Protein AF-A0A954NQN4-F1 (afdb_monomer)

pLDDT: mean 75.56, std 17.06, range [31.25, 96.5]

Sequence (246 aa):
NSEKVPWLVGVHQHQRSGTDAVFTFSIKQANRLYLTRPELYQITVQPLDQSGAELGVPFIYQGDEFVSRTPVPVMQIKTDQWPVDAPQANVRLSAIDAVATADETLSLPSTSKGDSTLAPGVQWELRQTANFVQCILRHQPTSPGLGELAVTWMSGPALKKVRRRLDPDAQIEVHTFIYAQAEDENAPVKIQLSMPDTASQRVMPAPLRVPVLNDEGLIAPGGQARQTVRLPELVLPDRTVPAPPR

Foldseek 3Di:
DPDPFAKDKDWDAWEDDDQKIKTKIFIATPVRHADDQFQKKKKWKFFAAPVRDTDDDIDIDMDRDADPPDPHGMDMDMDGRHDPRGQKIWMKMKGFRDDFPDKDKDKDQAWDKDADPAWPQWIWIWHFDQWKIKIKIAGDPRTPAPPQKDKAWDDWAAFPDWDWDADRVRSMIMIIGTHPGGHPSRTMTMMMIGGGDPVRMRINPGTDMGGHAYPVSDSDPPDDDDDPPPDPDPPDPPPPPPDDDD

Secondary structure (DSSP, 8-state):
------EEEEEPPPEEETTEEEEEEEEEETTSPBPPPPSEEEEEEEEE-TTS-B-SPPEEEEE----TT-SS-EEEEEESS--TT--EEEEEEEEE-S-EEEEEEEE-SS-EEEE-SSSTTEEEEEEE-SSEEEEEEEE-TTS--TT-SEEEEEESSPEEEEEEEEETTTTEEEEEEEESS---TT---EEEEEEE-TTTEEE-SSPEEEE-EETTS---TTPPS---------------PPPPP-

Radius of gyration: 20.97 Å; Cα contacts (8 Å, |Δi|>4): 526; chains: 1; bounding box: 42×76×52 Å

Nearest PDB structures (foldseek):
  6qyc-assembly3_C  TM=5.526E-01  e=5.686E-02  Shewanella baltica OS185
  8ro0-assembly1_B  TM=4.688E-01  e=6.992E-02  Caenorhabditis elegans
  5urm-assembly2_B  TM=4.687E-01  e=2.417E-01  Homo sapiens
  5urj-assembly1_A  TM=4.591E-01  e=3.130E-01  Homo sapiens
  6s9i-assembly1_B  TM=3.808E-01  e=3.471E-01  Homo sapiens

Mean predicted aligned error: 13.67 Å

Structure (mmCIF, N/CA/C/O backbone):
data_AF-A0A954NQN4-F1
#
_entry.id   AF-A0A954NQN4-F1
#
loop_
_atom_site.group_PDB
_atom_site.id
_atom_site.type_symbol
_atom_site.label_atom_id
_atom_site.label_alt_id
_atom_site.label_comp_id
_atom_site.label_asym_id
_atom_site.label_entity_id
_atom_site.label_seq_id
_atom_site.pdbx_PDB_ins_code
_atom_site.Cartn_x
_atom_site.Cartn_y
_atom_site.Cartn_z
_atom_site.occupancy
_atom_site.B_iso_or_equiv
_atom_site.auth_seq_id
_atom_site.auth_comp_id
_atom_site.auth_asym_id
_atom_site.auth_atom_id
_atom_site.pdbx_PDB_model_num
ATOM 1 N N . ASN A 1 1 ? -3.368 24.992 -18.060 1.00 38.16 1 ASN A N 1
ATOM 2 C CA . ASN A 1 1 ? -2.911 24.772 -16.673 1.00 38.16 1 ASN A CA 1
ATOM 3 C C . ASN A 1 1 ? -4.105 24.644 -15.757 1.00 38.16 1 ASN A C 1
ATOM 5 O O . ASN A 1 1 ? -4.641 25.652 -15.321 1.00 38.16 1 ASN A O 1
ATOM 9 N N . SER A 1 2 ? -4.560 23.415 -15.530 1.00 37.69 2 SER A N 1
ATOM 10 C CA . SER A 1 2 ? -5.606 23.120 -14.551 1.00 37.69 2 SER A CA 1
ATOM 11 C C . SER A 1 2 ? -5.010 23.308 -13.159 1.00 37.69 2 SER A C 1
ATOM 13 O O . SER A 1 2 ? -4.060 22.618 -12.794 1.00 37.69 2 SER A O 1
ATOM 15 N N . GLU A 1 3 ? -5.508 24.291 -12.419 1.00 40.91 3 GLU A N 1
ATOM 16 C CA . GLU A 1 3 ? -5.101 24.560 -11.043 1.00 40.91 3 GLU A CA 1
ATOM 17 C C . GLU A 1 3 ? -5.386 23.303 -10.201 1.00 40.91 3 GLU A C 1
ATOM 19 O O . GLU A 1 3 ? -6.533 22.857 -10.111 1.00 40.91 3 GLU A O 1
ATOM 24 N N . LYS A 1 4 ? -4.340 22.657 -9.661 1.00 52.66 4 LYS A N 1
ATOM 25 C CA . LYS A 1 4 ? -4.493 21.462 -8.820 1.00 52.66 4 LYS A CA 1
ATOM 26 C C . LYS A 1 4 ? -5.203 21.887 -7.535 1.00 52.66 4 LYS A C 1
ATOM 28 O O . LYS A 1 4 ? -4.575 22.424 -6.628 1.00 52.66 4 LYS A O 1
ATOM 33 N N . VAL A 1 5 ? -6.517 21.675 -7.473 1.00 49.88 5 VAL A N 1
ATOM 34 C CA . VAL A 1 5 ? -7.314 21.973 -6.280 1.00 49.88 5 VAL A CA 1
ATOM 35 C C . VAL A 1 5 ? -6.767 21.126 -5.124 1.00 49.88 5 VAL A C 1
ATOM 37 O O . VAL A 1 5 ? -6.724 19.898 -5.253 1.00 49.88 5 VAL A O 1
ATOM 40 N N . PRO A 1 6 ? -6.338 21.738 -4.005 1.00 56.88 6 PRO A N 1
ATOM 41 C CA . PRO A 1 6 ? -5.870 20.981 -2.859 1.00 56.88 6 PRO A CA 1
ATOM 42 C C . PRO A 1 6 ? -6.999 20.089 -2.343 1.00 56.88 6 PRO A C 1
ATOM 44 O O . PRO A 1 6 ? -8.184 20.416 -2.427 1.00 56.88 6 PRO A O 1
ATOM 47 N N . TRP A 1 7 ? -6.642 18.931 -1.817 1.00 57.50 7 TRP A N 1
ATOM 48 C CA . TRP A 1 7 ? -7.589 17.982 -1.253 1.00 57.50 7 TRP A CA 1
ATOM 49 C C . TRP A 1 7 ? -7.267 17.761 0.226 1.00 57.50 7 TRP A C 1
ATOM 51 O O . TRP A 1 7 ? -6.195 18.109 0.718 1.00 57.50 7 TRP A O 1
ATOM 61 N N . LEU A 1 8 ? -8.255 17.255 0.951 1.00 55.91 8 LEU A N 1
ATOM 62 C CA . LEU A 1 8 ? -8.313 17.159 2.398 1.00 55.91 8 LEU A CA 1
ATOM 63 C C . LEU A 1 8 ? -8.587 15.712 2.801 1.00 55.91 8 LEU A C 1
ATOM 65 O O . LEU A 1 8 ? -9.438 15.045 2.207 1.00 55.91 8 LEU A O 1
ATOM 69 N N . VAL A 1 9 ? -7.939 15.259 3.871 1.00 65.12 9 VAL A N 1
ATOM 70 C CA . VAL A 1 9 ? -8.285 14.000 4.536 1.00 65.12 9 VAL A CA 1
ATOM 71 C C . VAL A 1 9 ? -9.216 14.305 5.704 1.00 65.12 9 VAL A C 1
ATOM 73 O O . VAL A 1 9 ? -8.853 14.997 6.651 1.00 65.12 9 VAL A O 1
ATOM 76 N N . GLY A 1 10 ? -10.439 13.787 5.640 1.00 58.84 10 GLY A N 1
ATOM 77 C CA . GLY A 1 10 ? -11.331 13.711 6.787 1.00 58.84 10 GLY A CA 1
ATOM 78 C C . GLY A 1 10 ? -10.966 12.505 7.644 1.00 58.84 10 GLY A C 1
ATOM 79 O O . GLY A 1 10 ? -11.145 11.370 7.201 1.00 58.84 10 GLY A O 1
ATOM 80 N N . VAL A 1 11 ? -10.488 12.756 8.859 1.00 62.19 11 VAL A N 1
ATOM 81 C CA . VAL A 1 11 ? -10.188 11.728 9.862 1.00 62.19 11 VAL A CA 1
ATOM 82 C C . VAL A 1 11 ? -11.443 11.392 10.654 1.00 62.19 11 VAL A C 1
ATOM 84 O O . VAL A 1 11 ? -12.108 12.284 11.181 1.00 62.19 11 VAL A O 1
ATOM 87 N N . HIS A 1 12 ? -11.761 10.104 10.728 1.00 72.19 12 HIS A N 1
ATOM 88 C CA . HIS A 1 12 ? -12.800 9.575 11.611 1.00 72.19 12 HIS A CA 1
ATOM 89 C C . HIS A 1 12 ? -12.167 9.086 12.916 1.00 72.19 12 HIS A C 1
ATOM 91 O O . HIS A 1 12 ? -10.947 9.004 13.027 1.00 72.19 12 HIS A O 1
ATOM 97 N N . GLN A 1 13 ? -12.980 8.759 13.918 1.00 70.88 13 GLN A N 1
ATOM 98 C CA . GLN A 1 13 ? -12.474 8.300 15.212 1.00 70.88 13 GLN A CA 1
ATOM 99 C C . GLN A 1 13 ? -11.658 7.005 15.051 1.00 70.88 13 GLN A C 1
ATOM 101 O O . GLN A 1 13 ? -12.172 6.001 14.563 1.00 70.88 13 GLN A O 1
ATOM 106 N N . HIS A 1 14 ? -10.381 7.043 15.431 1.00 73.50 14 HIS A N 1
ATOM 107 C CA . HIS A 1 14 ? -9.489 5.885 15.395 1.00 73.50 14 HIS A CA 1
ATOM 108 C C . HIS A 1 14 ? -9.587 5.109 16.699 1.00 73.50 14 HIS A C 1
ATOM 110 O O . HIS A 1 14 ? -9.615 5.709 17.775 1.00 73.50 14 HIS A O 1
ATOM 116 N N . GLN A 1 15 ? -9.644 3.787 16.589 1.00 75.62 15 GLN A N 1
ATOM 117 C CA . GLN A 1 15 ? -9.848 2.890 17.722 1.00 75.62 15 GLN A CA 1
ATOM 118 C C . GLN A 1 15 ? -8.693 1.904 17.809 1.00 75.62 15 GLN A C 1
ATOM 120 O O . GLN A 1 15 ? -8.256 1.369 16.792 1.00 75.62 15 GLN A O 1
ATOM 125 N N . ARG A 1 16 ? -8.219 1.649 19.021 1.00 77.12 16 ARG A N 1
ATOM 126 C CA . ARG A 1 16 ? -7.240 0.616 19.332 1.00 77.12 16 ARG A CA 1
ATOM 127 C C . ARG A 1 16 ? -7.882 -0.429 20.223 1.00 77.12 16 ARG A C 1
ATOM 129 O O . ARG A 1 16 ? -8.298 -0.088 21.327 1.00 77.12 16 ARG A O 1
ATOM 136 N N . SER A 1 17 ? -7.818 -1.680 19.773 1.00 77.19 17 SER A N 1
ATOM 137 C CA . SER A 1 17 ? -8.240 -2.845 20.541 1.00 77.19 17 SER A CA 1
ATOM 138 C C . SER A 1 17 ? -7.081 -3.813 20.737 1.00 77.19 17 SER A C 1
ATOM 140 O O . SER A 1 17 ? -6.598 -4.447 19.799 1.00 77.19 17 SER A O 1
ATOM 142 N N . GLY A 1 18 ? -6.578 -3.879 21.971 1.00 81.06 18 GLY A N 1
ATOM 143 C CA . GLY A 1 18 ? -5.371 -4.632 22.309 1.00 81.06 18 GLY A CA 1
ATOM 144 C C . GLY A 1 18 ? -4.142 -4.164 21.518 1.00 81.06 18 GLY A C 1
ATOM 145 O O . GLY A 1 18 ? -3.661 -3.036 21.688 1.00 81.06 18 GLY A O 1
ATOM 146 N N . THR A 1 19 ? -3.621 -5.060 20.678 1.00 84.50 19 THR A N 1
ATOM 147 C CA . THR A 1 19 ? -2.497 -4.812 19.761 1.00 84.50 19 THR A CA 1
ATOM 148 C C . THR A 1 19 ? -2.942 -4.331 18.386 1.00 84.50 19 THR A C 1
ATOM 150 O O . THR A 1 19 ? -2.097 -4.087 17.538 1.00 84.50 19 THR A O 1
ATOM 153 N N . ASP A 1 20 ? -4.238 -4.218 18.123 1.00 85.81 20 ASP A N 1
ATOM 154 C CA . ASP A 1 20 ? -4.734 -3.804 16.817 1.00 85.81 20 ASP A CA 1
ATOM 155 C C . ASP A 1 20 ? -5.128 -2.327 16.862 1.00 85.81 20 ASP A C 1
ATOM 157 O O . ASP A 1 20 ? -5.693 -1.861 17.853 1.00 85.81 20 ASP A O 1
ATOM 161 N N . ALA A 1 21 ? -4.889 -1.590 15.778 1.00 86.00 21 ALA A N 1
ATOM 162 C CA . ALA A 1 21 ? -5.420 -0.240 15.613 1.00 86.00 21 ALA A CA 1
ATOM 163 C C . ALA A 1 21 ? -6.171 -0.119 14.286 1.00 86.00 21 ALA A C 1
ATOM 165 O O . ALA A 1 21 ? -5.797 -0.695 13.265 1.00 86.00 21 ALA A O 1
ATOM 166 N N . VAL A 1 22 ? -7.283 0.606 14.320 1.00 87.75 22 VAL A N 1
ATOM 167 C CA . VAL A 1 22 ? -8.178 0.811 13.188 1.00 87.75 22 VAL A CA 1
ATOM 168 C C . VAL A 1 22 ? -8.222 2.292 12.866 1.00 87.75 22 VAL A C 1
ATOM 170 O O . VAL A 1 22 ? -8.694 3.117 13.653 1.00 87.75 22 VAL A O 1
ATOM 173 N N . PHE A 1 23 ? -7.772 2.614 11.662 1.00 86.94 23 PHE A N 1
ATOM 174 C CA . PHE A 1 23 ? -7.775 3.955 11.117 1.00 86.94 23 PHE A CA 1
ATOM 175 C C . PHE A 1 23 ? -8.843 4.071 10.037 1.00 86.94 23 PHE A C 1
ATOM 177 O O . PHE A 1 23 ? -8.919 3.244 9.135 1.00 86.94 23 PHE A O 1
ATOM 184 N N . THR A 1 24 ? -9.681 5.100 10.121 1.00 85.56 24 THR A N 1
ATOM 185 C CA . THR A 1 24 ? -10.750 5.336 9.147 1.00 85.56 24 THR A CA 1
ATOM 186 C C . THR A 1 24 ? -10.604 6.739 8.579 1.00 85.56 24 THR A C 1
ATOM 188 O O . THR A 1 24 ? -10.564 7.724 9.320 1.00 85.56 24 THR A O 1
ATOM 191 N N . PHE A 1 25 ? -10.521 6.829 7.256 1.00 83.88 25 PHE A N 1
ATOM 192 C CA . PHE A 1 25 ? -10.236 8.060 6.527 1.00 83.88 25 PHE A CA 1
ATOM 193 C C . PHE A 1 25 ? -11.270 8.285 5.430 1.00 83.88 25 PHE A C 1
ATOM 195 O O . PHE A 1 25 ? -11.823 7.344 4.869 1.00 83.88 25 PHE A O 1
ATOM 202 N N . SER A 1 26 ? -11.513 9.546 5.093 1.00 80.69 26 SER A N 1
ATOM 203 C CA . SER A 1 26 ? -12.287 9.942 3.916 1.00 80.69 26 SER A CA 1
ATOM 204 C C . SER A 1 26 ? -11.540 11.000 3.127 1.00 80.69 26 SER A C 1
ATOM 206 O O . SER A 1 26 ? -10.878 11.846 3.722 1.00 80.69 26 SER A O 1
ATOM 208 N N . ILE A 1 27 ? -11.659 10.984 1.803 1.00 73.62 27 ILE A N 1
ATOM 209 C CA . ILE A 1 27 ? -11.012 11.981 0.942 1.00 73.62 27 ILE A CA 1
ATOM 210 C C . ILE A 1 27 ? -12.049 13.027 0.518 1.00 73.62 27 ILE A C 1
ATOM 212 O O . ILE A 1 27 ? -13.146 12.685 0.071 1.00 73.62 27 ILE A O 1
ATOM 216 N N . LYS A 1 28 ? -11.725 14.312 0.682 1.00 68.94 28 LYS A N 1
ATOM 217 C CA . LYS A 1 28 ? -12.576 15.455 0.310 1.00 68.94 28 LYS A CA 1
ATOM 218 C C . LYS A 1 28 ? -11.766 16.456 -0.513 1.00 68.94 28 LYS A C 1
ATOM 220 O O . LYS A 1 28 ? -10.567 16.575 -0.307 1.00 68.94 28 LYS A O 1
ATOM 225 N N . GLN A 1 29 ? -12.380 17.214 -1.414 1.00 59.78 29 GLN A N 1
ATOM 226 C CA . GLN A 1 29 ? -11.724 18.389 -2.003 1.00 59.78 29 GLN A CA 1
ATOM 227 C C . GLN A 1 29 ? -11.678 19.546 -0.989 1.00 59.78 29 GLN A C 1
ATOM 229 O O . GLN A 1 29 ? -12.505 19.609 -0.075 1.00 59.78 29 GLN A O 1
ATOM 234 N N . ALA A 1 30 ? -10.756 20.501 -1.165 1.00 55.62 30 ALA A N 1
ATOM 235 C CA . ALA A 1 30 ? -10.687 21.713 -0.339 1.00 55.62 30 ALA A CA 1
ATOM 236 C C . ALA A 1 30 ? -11.969 22.560 -0.381 1.00 55.62 30 ALA A C 1
ATOM 238 O O . ALA A 1 30 ? -12.351 23.159 0.621 1.00 55.62 30 ALA A O 1
ATOM 239 N N . ASN A 1 31 ? -12.687 22.542 -1.506 1.00 55.66 31 ASN A N 1
ATOM 240 C CA . ASN A 1 31 ? -13.998 23.181 -1.670 1.00 55.66 31 ASN A CA 1
ATOM 241 C C . ASN A 1 31 ? -15.159 22.382 -1.026 1.00 55.66 31 ASN A C 1
ATOM 243 O O . ASN A 1 31 ? -16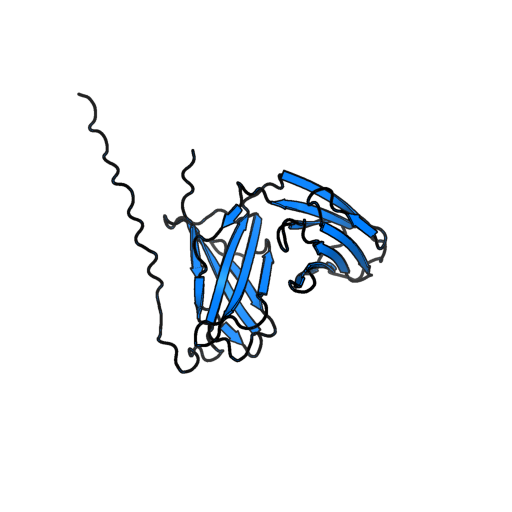.321 22.729 -1.224 1.00 55.66 31 ASN A O 1
ATOM 247 N N . ARG A 1 32 ? -14.860 21.315 -0.267 1.00 49.69 32 ARG A N 1
ATOM 248 C CA . ARG A 1 32 ? -15.812 20.403 0.393 1.00 49.69 32 ARG A CA 1
ATOM 249 C C . ARG A 1 32 ? -16.697 19.572 -0.543 1.00 49.69 32 ARG A C 1
ATOM 251 O O . ARG A 1 32 ? -17.577 18.873 -0.043 1.00 49.69 32 ARG A O 1
ATOM 258 N N . LEU A 1 33 ? -16.447 19.576 -1.852 1.00 55.06 33 LEU A N 1
ATOM 259 C CA . LEU A 1 33 ? -17.030 18.590 -2.759 1.00 55.06 33 LEU A CA 1
ATOM 260 C C . LEU A 1 33 ? -16.327 17.239 -2.562 1.00 55.06 33 LEU A C 1
ATOM 262 O O . LEU A 1 33 ? -15.127 17.168 -2.278 1.00 55.06 33 LEU A O 1
ATOM 266 N N . TYR A 1 34 ? -17.081 16.148 -2.653 1.00 57.09 34 TYR A N 1
ATOM 267 C CA . TYR A 1 34 ? -16.504 14.812 -2.540 1.00 57.09 34 TYR A CA 1
ATOM 268 C C . TYR A 1 34 ? -15.769 14.454 -3.826 1.00 57.09 34 TYR A C 1
ATOM 270 O O . TYR A 1 34 ? -16.267 14.704 -4.922 1.00 57.09 34 TYR A O 1
ATOM 278 N N . LEU A 1 35 ? -14.568 13.894 -3.681 1.00 59.53 35 LEU A N 1
ATOM 279 C CA . LEU A 1 35 ? -13.818 13.392 -4.823 1.00 59.53 35 LEU A CA 1
ATOM 280 C C . LEU A 1 35 ? -14.496 12.151 -5.402 1.00 59.53 35 LEU A C 1
ATOM 282 O O . LEU A 1 35 ? -15.090 11.355 -4.668 1.00 59.53 35 LEU A O 1
ATOM 286 N N . THR A 1 36 ? -14.340 11.971 -6.714 1.00 65.50 36 THR A N 1
ATOM 287 C CA . THR A 1 36 ? -14.497 10.662 -7.351 1.00 65.50 36 THR A CA 1
ATOM 288 C C . THR A 1 36 ? -13.620 9.653 -6.608 1.00 65.50 36 THR A C 1
ATOM 290 O O . THR A 1 36 ? -12.535 10.004 -6.139 1.00 65.50 36 THR A O 1
ATOM 293 N N . ARG A 1 37 ? -14.104 8.418 -6.440 1.00 72.00 37 ARG A N 1
ATOM 294 C CA . ARG A 1 37 ? -13.322 7.362 -5.783 1.00 72.00 37 ARG A CA 1
ATOM 295 C C . ARG A 1 37 ? -12.046 7.128 -6.609 1.00 72.00 37 ARG A C 1
ATOM 297 O O . ARG A 1 37 ? -12.201 6.839 -7.794 1.00 72.00 37 ARG A O 1
ATOM 304 N N . PRO A 1 38 ? -10.837 7.297 -6.038 1.00 72.19 38 PRO A N 1
ATOM 305 C CA . PRO A 1 38 ? -9.616 6.989 -6.772 1.00 72.19 38 PRO A CA 1
ATOM 306 C C . PRO A 1 38 ? -9.548 5.481 -7.031 1.00 72.19 38 PRO A C 1
ATOM 308 O O . PRO A 1 38 ? -10.125 4.705 -6.268 1.00 72.19 38 PRO A O 1
ATOM 311 N N . GLU A 1 39 ? -8.857 5.073 -8.094 1.00 71.75 39 GLU A N 1
ATOM 312 C CA . GLU A 1 39 ? -8.685 3.648 -8.412 1.00 71.75 39 GLU A CA 1
ATOM 313 C C . GLU A 1 39 ? -7.797 2.962 -7.380 1.00 71.75 39 GLU A C 1
ATOM 315 O O . GLU A 1 39 ? -8.090 1.856 -6.942 1.00 71.75 39 GLU A O 1
ATOM 320 N N . LEU A 1 40 ? -6.739 3.652 -6.954 1.00 71.81 40 LEU A N 1
ATOM 321 C CA . LEU A 1 40 ? -5.816 3.180 -5.936 1.00 71.81 40 LEU A CA 1
ATOM 322 C C . LEU A 1 40 ? -5.562 4.282 -4.913 1.00 71.81 40 LEU A C 1
ATOM 324 O O . LEU A 1 40 ? -5.526 5.475 -5.223 1.00 71.81 40 LEU A O 1
ATOM 328 N N . TYR A 1 41 ? -5.332 3.885 -3.674 1.00 80.25 41 TYR A N 1
ATOM 329 C CA . TYR A 1 41 ? -4.804 4.756 -2.639 1.00 80.25 41 TYR A CA 1
ATOM 330 C C . TYR A 1 41 ? -3.656 4.061 -1.928 1.00 80.25 41 TYR A C 1
ATOM 332 O O . TYR A 1 41 ? -3.653 2.842 -1.780 1.00 80.25 41 TYR A O 1
ATOM 340 N N . GLN A 1 42 ? -2.705 4.848 -1.441 1.00 84.00 42 GLN A N 1
ATOM 341 C CA . GLN A 1 42 ? -1.691 4.415 -0.502 1.00 84.00 42 GLN A CA 1
ATOM 342 C C . GLN A 1 42 ? -1.761 5.271 0.762 1.00 84.00 42 GLN A C 1
ATOM 344 O O . GLN A 1 42 ? -1.869 6.495 0.714 1.00 84.00 42 GLN A O 1
ATOM 349 N N . ILE A 1 43 ? -1.719 4.615 1.915 1.00 85.69 43 ILE A N 1
ATOM 350 C CA . ILE A 1 43 ? -1.722 5.239 3.230 1.00 85.69 43 ILE A CA 1
ATOM 351 C C . ILE A 1 43 ? -0.541 4.693 4.021 1.00 85.69 43 ILE A C 1
ATOM 353 O O . ILE A 1 43 ? -0.418 3.488 4.226 1.00 85.69 43 ILE A O 1
ATOM 357 N N . THR A 1 44 ? 0.305 5.593 4.497 1.00 87.56 44 THR A N 1
ATOM 358 C CA . THR A 1 44 ? 1.398 5.291 5.417 1.00 87.56 44 THR A CA 1
ATOM 359 C C . THR A 1 44 ? 1.004 5.765 6.806 1.00 87.56 44 THR A C 1
ATOM 361 O O . THR A 1 44 ? 0.647 6.929 6.973 1.00 87.56 44 THR A O 1
ATOM 364 N N . VAL A 1 45 ? 1.081 4.887 7.799 1.00 89.94 45 VAL A N 1
ATOM 365 C CA . VAL A 1 45 ? 0.792 5.166 9.207 1.00 89.94 45 VAL A CA 1
ATOM 366 C C . VAL A 1 45 ? 2.061 4.902 10.011 1.00 89.94 45 VAL A C 1
ATOM 368 O O . VAL A 1 45 ? 2.445 3.755 10.212 1.00 89.94 45 VAL A O 1
ATOM 371 N N . GLN A 1 46 ? 2.720 5.963 10.466 1.00 94.56 46 GLN A N 1
ATOM 372 C CA . GLN A 1 46 ? 3.903 5.888 11.321 1.00 94.56 46 GLN A CA 1
ATOM 373 C C . GLN A 1 46 ? 3.483 6.055 12.787 1.00 94.56 46 GLN A C 1
ATOM 375 O O . GLN A 1 46 ? 2.977 7.126 13.135 1.00 94.56 46 GLN A O 1
ATOM 380 N N . PRO A 1 47 ? 3.678 5.055 13.661 1.00 93.12 47 PRO A N 1
ATOM 381 C CA . PRO A 1 47 ? 3.421 5.209 15.090 1.00 93.12 47 PRO A CA 1
ATOM 382 C C . PRO A 1 47 ? 4.334 6.274 15.703 1.00 93.12 47 PRO A C 1
ATOM 384 O O . PRO A 1 47 ? 5.513 6.357 15.353 1.00 93.12 47 PRO A O 1
ATOM 387 N N . LEU A 1 48 ? 3.787 7.075 16.617 1.00 92.88 48 LEU A N 1
ATOM 388 C CA . LEU A 1 48 ? 4.513 8.106 17.356 1.00 92.88 48 LEU A CA 1
ATOM 389 C C . LEU A 1 48 ? 4.339 7.914 18.862 1.00 92.88 48 LEU A C 1
ATOM 391 O O . LEU A 1 48 ? 3.227 7.628 19.313 1.00 92.88 48 LEU A O 1
ATOM 395 N N . ASP A 1 49 ? 5.403 8.146 19.628 1.00 92.06 49 ASP A N 1
ATOM 396 C CA . ASP A 1 49 ? 5.357 8.191 21.091 1.00 92.06 49 ASP A CA 1
ATOM 397 C C . ASP A 1 49 ? 4.684 9.479 21.621 1.00 92.06 49 ASP A C 1
ATOM 399 O O . ASP A 1 49 ? 4.188 10.323 20.866 1.00 92.06 49 ASP A O 1
ATOM 403 N N . GLN A 1 50 ? 4.667 9.657 22.946 1.00 89.81 50 GLN A N 1
ATOM 404 C CA . GLN A 1 50 ? 4.110 10.860 23.585 1.00 89.81 50 GLN A CA 1
ATOM 405 C C . GLN A 1 50 ? 4.852 12.158 23.221 1.00 89.81 50 GLN A C 1
ATOM 407 O O . GLN A 1 50 ? 4.237 13.226 23.202 1.00 89.81 50 GLN A O 1
ATOM 412 N N . SER A 1 51 ? 6.155 12.080 22.940 1.00 90.88 51 SER A N 1
ATOM 413 C CA . SER A 1 51 ? 6.977 13.221 22.521 1.00 90.88 51 SER A CA 1
ATOM 414 C C . SER A 1 51 ? 6.795 13.559 21.034 1.00 90.88 51 SER A C 1
ATOM 416 O O . SER A 1 51 ? 7.132 14.656 20.587 1.00 90.88 51 SER A O 1
ATOM 418 N N . GLY A 1 52 ? 6.192 12.645 20.269 1.00 88.94 52 GLY A N 1
ATOM 419 C CA . GLY A 1 52 ? 6.058 12.725 18.823 1.00 88.94 52 GLY A CA 1
ATOM 420 C C . GLY A 1 52 ? 7.240 12.127 18.063 1.00 88.94 52 GLY A C 1
ATOM 421 O O . GLY A 1 52 ? 7.346 12.401 16.867 1.00 88.94 52 GLY A O 1
ATOM 422 N N . ALA A 1 53 ? 8.107 11.359 18.727 1.00 91.81 53 ALA A N 1
ATOM 423 C CA . ALA A 1 53 ? 9.171 10.591 18.094 1.00 91.81 53 ALA A CA 1
ATOM 424 C C . ALA A 1 53 ? 8.603 9.332 17.427 1.00 91.81 53 ALA A C 1
ATOM 426 O O . ALA A 1 53 ? 7.636 8.740 17.907 1.00 91.81 53 ALA A O 1
ATOM 427 N N . GLU A 1 54 ? 9.193 8.936 16.303 1.00 92.06 54 GLU A N 1
ATOM 428 C CA . GLU A 1 54 ? 8.753 7.780 15.521 1.00 92.06 54 GLU A CA 1
ATOM 429 C C . GLU A 1 54 ? 9.090 6.467 16.241 1.00 92.06 54 GLU A C 1
ATOM 431 O O . GLU A 1 54 ? 10.207 6.271 16.717 1.00 92.06 54 GLU A O 1
ATOM 436 N N . LEU A 1 55 ? 8.110 5.563 16.321 1.00 88.25 55 LEU A N 1
ATOM 437 C CA . LEU A 1 55 ? 8.254 4.247 16.936 1.00 88.25 55 LEU A CA 1
ATOM 438 C C . LEU A 1 55 ? 8.123 3.142 15.891 1.00 88.25 55 LEU A C 1
ATOM 440 O O . LEU A 1 55 ? 7.082 3.008 15.247 1.00 88.25 55 LEU A O 1
ATOM 444 N N . GLY A 1 56 ? 9.155 2.304 15.792 1.00 86.94 56 GLY A N 1
ATOM 445 C CA . GLY A 1 56 ? 9.161 1.143 14.907 1.00 86.94 56 GLY A CA 1
ATOM 446 C C . GLY A 1 56 ? 9.048 1.504 13.424 1.00 86.94 56 GLY A C 1
ATOM 447 O O . GLY A 1 56 ? 9.326 2.629 13.009 1.00 86.94 56 GLY A O 1
ATOM 448 N N . VAL A 1 57 ? 8.647 0.519 12.622 1.00 82.06 57 VAL A N 1
ATOM 449 C CA . VAL A 1 57 ? 8.483 0.672 11.172 1.00 82.06 57 VAL A CA 1
ATOM 450 C C . VAL A 1 57 ? 7.090 1.209 10.818 1.00 82.06 57 VAL A C 1
ATOM 452 O O . VAL A 1 57 ? 6.113 0.869 11.492 1.00 82.06 57 VAL A O 1
ATOM 455 N N . PRO A 1 58 ? 6.960 2.024 9.756 1.00 86.19 58 PRO A N 1
ATOM 456 C CA . PRO A 1 58 ? 5.664 2.502 9.300 1.00 86.19 58 PRO A CA 1
ATOM 457 C C . PRO A 1 58 ? 4.813 1.361 8.739 1.00 86.19 58 PRO A C 1
ATOM 459 O O . PRO A 1 58 ? 5.287 0.514 7.981 1.00 86.19 58 PRO A O 1
ATOM 462 N N . PHE A 1 59 ? 3.515 1.407 9.018 1.00 85.12 59 PHE A N 1
ATOM 463 C CA . PHE A 1 59 ? 2.540 0.554 8.355 1.00 85.12 59 PHE A CA 1
ATOM 464 C C . PHE A 1 59 ? 2.143 1.180 7.021 1.00 85.12 59 PHE A C 1
ATOM 466 O O . PHE A 1 59 ? 1.652 2.308 6.983 1.00 85.12 59 PHE A O 1
ATOM 473 N N . ILE A 1 60 ? 2.340 0.465 5.917 1.00 83.25 60 ILE A N 1
ATOM 474 C CA . ILE A 1 60 ? 2.029 0.966 4.576 1.00 83.25 60 ILE A CA 1
ATOM 475 C C . ILE A 1 60 ? 0.932 0.104 3.965 1.00 83.25 60 ILE A C 1
ATOM 477 O O . ILE A 1 60 ? 1.078 -1.106 3.798 1.00 83.25 60 ILE A O 1
ATOM 481 N N . TYR A 1 61 ? -0.165 0.757 3.608 1.00 82.25 61 TYR A N 1
ATOM 482 C CA . TYR A 1 61 ? -1.336 0.157 2.995 1.00 82.25 61 TYR A CA 1
ATOM 483 C C . TYR A 1 61 ? -1.486 0.706 1.599 1.00 82.25 61 TYR A C 1
ATOM 485 O O . TYR A 1 61 ? -1.449 1.915 1.422 1.00 82.25 61 TYR A O 1
ATOM 493 N N . GLN A 1 62 ? -1.711 -0.167 0.630 1.00 78.31 62 GLN A N 1
ATOM 494 C CA . GLN A 1 62 ? -2.224 0.223 -0.672 1.00 78.31 62 GLN A CA 1
ATOM 495 C C . GLN A 1 62 ? -3.463 -0.605 -0.948 1.00 78.31 62 GLN A C 1
ATOM 497 O O . GLN A 1 62 ? -3.474 -1.803 -0.660 1.00 78.31 62 GLN A O 1
ATOM 502 N N . GLY A 1 63 ? -4.508 0.044 -1.432 1.00 76.44 63 GLY A N 1
ATOM 503 C CA . GLY A 1 63 ? -5.776 -0.609 -1.694 1.00 76.44 63 GLY A CA 1
ATOM 504 C C . GLY A 1 63 ? -6.613 0.149 -2.706 1.00 76.44 63 GLY A C 1
ATOM 505 O O . GLY A 1 63 ? -6.321 1.285 -3.068 1.00 76.44 63 GLY A O 1
ATOM 506 N N . ASP A 1 64 ? -7.660 -0.530 -3.134 1.00 73.81 64 ASP A N 1
ATOM 507 C CA . ASP A 1 64 ? -8.739 -0.097 -4.021 1.00 73.81 64 ASP A CA 1
ATOM 508 C C . ASP A 1 64 ? -10.118 -0.321 -3.358 1.00 73.81 64 ASP A C 1
ATOM 510 O O . ASP A 1 64 ? -11.165 0.066 -3.882 1.00 73.81 64 ASP A O 1
ATOM 514 N N . GLU A 1 65 ? -10.132 -0.922 -2.164 1.00 76.69 65 GLU A N 1
ATOM 515 C CA . GLU A 1 65 ? -11.339 -1.234 -1.412 1.00 76.69 65 GLU A CA 1
ATOM 516 C C . GLU A 1 65 ? -11.821 -0.029 -0.592 1.00 76.69 65 GLU A C 1
ATOM 518 O O . GLU A 1 65 ? -11.145 0.492 0.296 1.00 76.69 65 GLU A O 1
ATOM 523 N N . PHE A 1 66 ? -13.062 0.381 -0.845 1.00 82.31 66 PHE A N 1
ATOM 524 C CA . PHE A 1 66 ? -13.750 1.410 -0.070 1.00 82.31 66 PHE A CA 1
ATOM 525 C C . PHE A 1 66 ? -14.920 0.801 0.690 1.00 82.31 66 PHE A C 1
ATOM 527 O O . PHE A 1 66 ? -15.600 -0.101 0.193 1.00 82.31 66 PHE A O 1
ATOM 534 N N . VAL A 1 67 ? -15.233 1.365 1.858 1.00 82.81 67 VAL A N 1
ATOM 535 C CA . VAL A 1 67 ? -16.421 0.976 2.619 1.00 82.81 67 VAL A CA 1
ATOM 536 C C . VAL A 1 67 ? -17.657 1.105 1.721 1.00 82.81 67 VAL A C 1
ATOM 538 O O . VAL A 1 67 ? -17.904 2.123 1.061 1.00 82.81 67 VAL A O 1
ATOM 541 N N . SER A 1 68 ? -18.426 0.021 1.641 1.00 78.44 68 SER A N 1
ATOM 542 C CA . SER A 1 68 ? -19.618 -0.025 0.799 1.00 78.44 68 SER A CA 1
ATOM 543 C C . SER A 1 68 ? -20.697 0.932 1.316 1.00 78.44 68 SER A C 1
ATOM 545 O O . SER A 1 68 ? -20.791 1.200 2.513 1.00 78.44 68 SER A O 1
ATOM 547 N N . ARG A 1 69 ? -21.540 1.441 0.407 1.00 77.56 69 ARG A N 1
ATOM 548 C CA . ARG A 1 69 ? -22.715 2.278 0.733 1.00 77.56 69 ARG A CA 1
ATOM 549 C C . ARG A 1 69 ? -22.403 3.595 1.457 1.00 77.56 69 ARG A C 1
ATOM 551 O O . ARG A 1 69 ? -23.303 4.211 2.019 1.00 77.56 69 ARG A O 1
ATOM 558 N N . THR A 1 70 ? -21.160 4.068 1.408 1.00 73.69 70 THR A N 1
ATOM 559 C CA . THR A 1 70 ? -20.814 5.419 1.854 1.00 73.69 70 THR A CA 1
ATOM 560 C C . THR A 1 70 ? -20.948 6.412 0.693 1.00 73.69 70 THR A C 1
ATOM 562 O O . THR A 1 70 ? -20.479 6.125 -0.415 1.00 73.69 70 THR A O 1
ATOM 565 N N . PRO A 1 71 ? -21.528 7.607 0.922 1.00 66.69 71 PRO A N 1
ATOM 566 C CA . PRO A 1 71 ? -21.664 8.640 -0.113 1.00 66.69 71 PRO A CA 1
ATOM 567 C C . PRO A 1 71 ? -20.320 9.258 -0.537 1.00 66.69 71 PRO A C 1
ATOM 569 O O . PRO A 1 71 ? -20.268 10.078 -1.445 1.00 66.69 71 PRO A O 1
ATOM 572 N N . VAL A 1 72 ? -19.231 8.879 0.136 1.00 72.75 72 VAL A N 1
ATOM 573 C CA . VAL A 1 72 ? -17.875 9.411 -0.026 1.00 72.75 72 VAL A CA 1
ATOM 574 C C . VAL A 1 72 ? -16.893 8.237 -0.027 1.00 72.75 72 VAL A C 1
ATOM 576 O O . VAL A 1 72 ? -17.214 7.208 0.581 1.00 72.75 72 VAL A O 1
ATOM 579 N N . PRO A 1 73 ? -15.708 8.344 -0.655 1.00 76.00 73 PRO A N 1
ATOM 580 C CA . PRO A 1 73 ? -14.664 7.335 -0.504 1.00 76.00 73 PRO A CA 1
ATOM 581 C C . PRO A 1 73 ? -14.232 7.282 0.963 1.00 76.00 73 PRO A C 1
ATOM 583 O O . PRO A 1 73 ? -13.601 8.218 1.461 1.00 76.00 73 PRO A O 1
ATOM 586 N N . VAL A 1 74 ? -14.616 6.213 1.661 1.00 82.81 74 VAL A N 1
ATOM 587 C CA . VAL A 1 74 ? -14.165 5.916 3.023 1.00 82.81 74 VAL A CA 1
ATOM 588 C C . VAL A 1 74 ? -13.250 4.708 2.951 1.00 82.81 74 VAL A C 1
ATOM 590 O O . VAL A 1 74 ? -13.638 3.677 2.410 1.00 82.81 74 VAL A O 1
ATOM 593 N N . MET A 1 75 ? -12.050 4.850 3.498 1.00 85.62 75 MET A N 1
ATOM 594 C CA . MET A 1 75 ? -11.057 3.787 3.607 1.00 85.62 75 MET A CA 1
ATOM 595 C C . MET A 1 75 ? -10.944 3.405 5.075 1.00 85.62 75 MET A C 1
ATOM 597 O O . MET A 1 75 ? -10.898 4.283 5.943 1.00 85.62 75 MET A O 1
ATOM 601 N N . GLN A 1 76 ? -10.888 2.108 5.344 1.00 86.75 76 GLN A N 1
ATOM 602 C CA . GLN A 1 76 ? -10.668 1.580 6.680 1.00 86.75 76 GLN A CA 1
ATOM 603 C C . GLN A 1 76 ? -9.438 0.686 6.654 1.00 86.75 76 GLN A C 1
ATOM 605 O O . GLN A 1 76 ? -9.349 -0.259 5.877 1.00 86.75 76 GLN A O 1
ATOM 610 N N . ILE A 1 77 ? -8.484 1.010 7.510 1.00 86.88 77 ILE A N 1
ATOM 611 C CA . ILE A 1 77 ? -7.205 0.334 7.617 1.00 86.88 77 ILE A CA 1
ATOM 612 C C . ILE A 1 77 ? -7.108 -0.275 8.999 1.00 86.88 77 ILE A C 1
ATOM 614 O O . ILE A 1 77 ? -7.365 0.398 9.994 1.00 86.88 77 ILE A O 1
ATOM 618 N N . LYS A 1 78 ? -6.701 -1.540 9.048 1.00 87.50 78 LYS A N 1
ATOM 619 C CA . LYS A 1 78 ? -6.415 -2.244 10.290 1.00 87.50 78 LYS A CA 1
ATOM 620 C C . LYS A 1 78 ? -4.932 -2.597 10.344 1.00 87.50 78 LYS A C 1
ATOM 622 O O . LYS A 1 78 ? -4.441 -3.308 9.466 1.00 87.50 78 LYS A O 1
ATOM 627 N N . THR A 1 79 ? -4.252 -2.115 11.375 1.00 85.88 79 THR A N 1
ATOM 628 C CA . THR A 1 79 ? -2.894 -2.513 11.747 1.00 85.88 79 THR A CA 1
ATOM 629 C C . THR A 1 79 ? -2.964 -3.622 12.783 1.00 85.88 79 THR A C 1
ATOM 631 O O . THR A 1 79 ? -3.807 -3.586 13.681 1.00 85.88 79 THR A O 1
ATOM 634 N N . ASP A 1 80 ? -2.079 -4.597 12.659 1.00 84.88 80 ASP A N 1
ATOM 635 C CA . ASP A 1 80 ? -1.731 -5.552 13.700 1.00 84.88 80 ASP A CA 1
ATOM 636 C C . ASP A 1 80 ? -0.468 -5.077 14.436 1.00 84.88 80 ASP A C 1
ATOM 638 O O . ASP A 1 80 ? 0.301 -4.274 13.916 1.00 84.88 80 ASP A O 1
ATOM 642 N N . GLN A 1 81 ? -0.258 -5.546 15.668 1.00 87.25 81 GLN A N 1
ATOM 643 C CA . GLN A 1 81 ? 0.965 -5.274 16.444 1.00 87.25 81 GLN A CA 1
ATOM 644 C C . GLN A 1 81 ? 1.289 -3.779 16.658 1.00 87.25 81 GLN A C 1
ATOM 646 O O . GLN A 1 81 ? 2.450 -3.373 16.684 1.00 87.25 81 GLN A O 1
ATOM 651 N N . TRP A 1 82 ? 0.265 -2.949 16.853 1.00 89.31 82 TRP A N 1
ATOM 652 C CA . TRP A 1 82 ? 0.407 -1.542 17.206 1.00 89.31 82 TRP A CA 1
ATOM 653 C C . TRP A 1 82 ? 1.242 -1.373 18.491 1.00 89.31 82 TRP A C 1
ATOM 655 O O . TRP A 1 82 ? 0.893 -1.977 19.516 1.00 89.31 82 TRP A O 1
ATOM 665 N N . PRO A 1 83 ? 2.316 -0.554 18.481 1.00 88.50 83 PRO A N 1
ATOM 666 C CA . PRO A 1 83 ? 3.174 -0.383 19.648 1.00 88.50 83 PRO A CA 1
ATOM 667 C C . PRO A 1 83 ? 2.397 0.128 20.864 1.00 88.50 83 PRO A C 1
ATOM 669 O O . PRO A 1 83 ? 1.579 1.046 20.763 1.00 88.50 83 PRO A O 1
ATOM 672 N N . VAL A 1 84 ? 2.669 -0.450 22.039 1.00 87.06 84 VAL A N 1
ATOM 673 C CA . VAL A 1 84 ? 1.941 -0.093 23.266 1.00 87.06 84 VAL A CA 1
ATOM 674 C C . VAL A 1 84 ? 2.127 1.379 23.618 1.00 87.06 84 VAL A C 1
ATOM 676 O O . VAL A 1 84 ? 1.146 2.032 23.983 1.00 87.06 84 VAL A O 1
ATOM 679 N N . ASP A 1 85 ? 3.334 1.890 23.394 1.00 87.62 85 ASP A N 1
ATOM 680 C CA . ASP A 1 85 ? 3.759 3.248 23.728 1.00 87.62 85 ASP A CA 1
ATOM 681 C C . ASP A 1 85 ? 3.425 4.287 22.647 1.00 87.62 85 ASP A C 1
ATOM 683 O O . ASP A 1 85 ? 3.858 5.433 22.756 1.00 87.62 85 ASP A O 1
ATOM 687 N N . ALA A 1 86 ? 2.656 3.916 21.612 1.00 91.06 86 ALA A N 1
ATOM 688 C CA . ALA A 1 86 ? 2.274 4.810 20.520 1.00 91.06 86 ALA A CA 1
ATOM 689 C C . ALA A 1 86 ? 0.838 5.361 20.679 1.00 91.06 86 ALA A C 1
ATOM 691 O O . ALA A 1 86 ? -0.111 4.768 20.152 1.00 91.06 86 ALA A O 1
ATOM 692 N N . PRO A 1 87 ? 0.622 6.493 21.383 1.00 89.44 87 PRO A N 1
ATOM 693 C CA . PRO A 1 87 ? -0.698 7.121 21.511 1.00 89.44 87 PRO A CA 1
ATOM 694 C C . PRO A 1 87 ? -1.132 7.892 20.256 1.00 89.44 87 PRO A C 1
ATOM 696 O O . PRO A 1 87 ? -2.274 8.351 20.170 1.00 89.44 87 PRO A O 1
ATOM 699 N N . GLN A 1 88 ? -0.219 8.112 19.312 1.00 91.69 88 GLN A N 1
ATOM 700 C CA . GLN A 1 88 ? -0.442 8.925 18.123 1.00 91.69 88 GLN A CA 1
ATOM 701 C C . GLN A 1 88 ? 0.125 8.231 16.889 1.00 91.69 88 GLN A C 1
ATOM 703 O O . GLN A 1 88 ? 0.941 7.314 16.979 1.00 91.69 88 GLN A O 1
ATOM 708 N N . ALA A 1 89 ? -0.296 8.705 15.724 1.00 90.44 89 ALA A N 1
ATOM 709 C CA . ALA A 1 89 ? 0.281 8.314 14.454 1.00 90.44 89 ALA A CA 1
ATOM 710 C C . ALA A 1 89 ? 0.497 9.530 13.557 1.00 90.44 89 ALA A C 1
ATOM 712 O O . ALA A 1 89 ? -0.292 10.479 13.575 1.00 90.44 89 ALA A O 1
ATOM 713 N N . ASN A 1 90 ? 1.541 9.478 12.740 1.00 91.00 90 ASN A N 1
ATOM 714 C CA . ASN A 1 90 ? 1.705 10.346 11.592 1.00 91.00 90 ASN A CA 1
ATOM 715 C C . ASN A 1 90 ? 1.188 9.627 10.345 1.00 91.00 90 ASN A C 1
ATOM 717 O O . ASN A 1 90 ? 1.691 8.563 9.989 1.00 91.00 90 ASN A O 1
ATOM 721 N N . VAL A 1 91 ? 0.186 10.195 9.683 1.00 87.12 91 VAL A N 1
ATOM 722 C CA . VAL A 1 91 ? -0.468 9.577 8.530 1.00 87.12 91 VAL A CA 1
ATOM 723 C C . VAL A 1 91 ? -0.105 10.336 7.264 1.00 87.12 91 VAL A C 1
ATOM 725 O O . VAL A 1 91 ? -0.225 11.556 7.208 1.00 87.12 91 VAL A O 1
ATOM 728 N N . ARG A 1 92 ? 0.297 9.625 6.215 1.00 86.69 92 ARG A N 1
ATOM 729 C CA . ARG A 1 92 ? 0.449 10.167 4.859 1.00 86.69 92 ARG A CA 1
ATOM 730 C C . ARG A 1 92 ? -0.513 9.434 3.940 1.00 86.69 92 ARG A C 1
ATOM 732 O O . ARG A 1 92 ? -0.645 8.223 4.059 1.00 86.69 92 ARG A O 1
ATOM 739 N N . LEU A 1 93 ? -1.180 10.159 3.048 1.00 82.56 93 LEU A N 1
ATOM 740 C CA . LEU A 1 93 ? -2.091 9.580 2.063 1.00 82.56 93 LEU A CA 1
ATOM 741 C C . LEU A 1 93 ? -1.691 10.055 0.670 1.00 82.56 93 LEU A C 1
ATOM 743 O O . LEU A 1 93 ? -1.478 11.252 0.457 1.00 82.56 93 LEU A O 1
ATOM 747 N N . SER A 1 94 ? -1.623 9.121 -0.265 1.00 79.12 94 SER A N 1
ATOM 748 C CA . SER A 1 94 ? -1.595 9.375 -1.697 1.00 79.12 94 SER A CA 1
ATOM 749 C C . SER A 1 94 ? -2.777 8.665 -2.356 1.00 79.12 94 SER A C 1
ATOM 751 O O . SER A 1 94 ? -3.116 7.536 -2.018 1.00 79.12 94 SER A O 1
ATOM 753 N N . ALA A 1 95 ? -3.456 9.355 -3.260 1.00 76.00 95 ALA A N 1
ATOM 754 C CA . ALA A 1 95 ? -4.529 8.821 -4.085 1.00 76.00 95 ALA A CA 1
ATOM 755 C C . ALA A 1 95 ? -4.073 8.839 -5.544 1.00 76.00 95 ALA A C 1
ATOM 757 O O . ALA A 1 95 ? -3.383 9.766 -5.969 1.00 76.00 95 ALA A O 1
ATOM 758 N N . ILE A 1 96 ? -4.431 7.806 -6.294 1.00 71.00 96 ILE A N 1
ATOM 759 C CA . ILE A 1 96 ? -4.033 7.597 -7.683 1.00 71.00 96 ILE A CA 1
ATOM 760 C C . ILE A 1 96 ? -5.331 7.474 -8.493 1.00 71.00 96 ILE A C 1
ATOM 762 O O . ILE A 1 96 ? -6.092 6.521 -8.328 1.00 71.00 96 ILE A O 1
ATOM 766 N N . ASP A 1 97 ? -5.616 8.475 -9.330 1.00 62.12 97 ASP A N 1
ATOM 767 C CA . ASP A 1 97 ? -6.899 8.637 -10.041 1.00 62.12 97 ASP A CA 1
ATOM 768 C C . ASP A 1 97 ? -6.937 8.028 -11.461 1.00 62.12 97 ASP A C 1
ATOM 770 O O . ASP A 1 97 ? -7.795 8.422 -12.244 1.00 62.12 97 ASP A O 1
ATOM 774 N N . ALA A 1 98 ? -6.053 7.067 -11.760 1.00 54.56 98 ALA A N 1
ATOM 775 C CA . ALA A 1 98 ? -5.863 6.357 -13.041 1.00 54.56 98 ALA A CA 1
ATOM 776 C C . ALA A 1 98 ? -4.813 6.938 -14.012 1.00 54.56 98 ALA A C 1
ATOM 778 O O . ALA A 1 98 ? -4.857 8.101 -14.418 1.00 54.56 98 ALA A O 1
ATOM 779 N N . VAL A 1 99 ? -3.836 6.091 -14.349 1.00 51.66 99 VAL A N 1
ATOM 780 C CA . VAL A 1 99 ? -3.520 5.454 -15.649 1.00 51.66 99 VAL A CA 1
ATOM 781 C C . VAL A 1 99 ? -2.084 4.962 -15.478 1.00 51.66 99 VAL A C 1
ATOM 783 O O . VAL A 1 99 ? -1.169 5.761 -15.288 1.00 51.66 99 VAL A O 1
ATOM 786 N N . ALA A 1 100 ? -1.871 3.648 -15.482 1.00 53.88 100 ALA A N 1
ATOM 787 C CA . ALA A 1 100 ? -0.521 3.121 -15.597 1.00 53.88 100 ALA A CA 1
ATOM 788 C C . ALA A 1 100 ? 0.069 3.608 -16.925 1.00 53.88 100 ALA A C 1
ATOM 790 O O . ALA A 1 100 ? -0.535 3.435 -17.983 1.00 53.88 100 ALA A O 1
ATOM 791 N N . THR A 1 101 ? 1.221 4.273 -16.879 1.00 56.69 101 THR A N 1
ATOM 792 C CA . THR A 1 101 ? 1.864 4.778 -18.108 1.00 56.69 101 THR A CA 1
ATOM 793 C C . THR A 1 101 ? 2.562 3.667 -18.885 1.00 56.69 101 THR A C 1
ATOM 795 O O . THR A 1 101 ? 2.765 3.788 -20.092 1.00 56.69 101 THR A O 1
ATOM 798 N N . ALA A 1 102 ? 2.908 2.581 -18.196 1.00 62.62 102 ALA A N 1
ATOM 799 C CA . ALA A 1 102 ? 3.513 1.393 -18.760 1.00 62.62 102 ALA A CA 1
ATOM 800 C C . ALA A 1 102 ? 3.212 0.183 -17.868 1.00 62.62 102 ALA A C 1
ATOM 802 O O . ALA A 1 102 ? 3.250 0.285 -16.638 1.00 62.62 102 ALA A O 1
ATOM 803 N N . ASP A 1 103 ? 2.954 -0.948 -18.522 1.00 80.44 103 ASP A N 1
ATOM 804 C CA . ASP A 1 103 ? 2.553 -2.199 -17.892 1.00 80.44 103 ASP A CA 1
ATOM 805 C C . ASP A 1 103 ? 3.504 -3.337 -18.272 1.00 80.44 103 ASP A C 1
ATOM 807 O O . ASP A 1 103 ? 3.900 -3.483 -19.429 1.00 80.44 103 ASP A O 1
ATOM 811 N N . GLU A 1 104 ? 3.809 -4.194 -17.304 1.00 85.06 104 GLU A N 1
ATOM 812 C CA . GLU A 1 104 ? 4.572 -5.427 -17.481 1.00 85.06 104 GLU A CA 1
ATOM 813 C C . GLU A 1 104 ? 3.722 -6.581 -16.949 1.00 85.06 104 GLU A C 1
ATOM 815 O O . GLU A 1 104 ? 3.347 -6.613 -15.777 1.00 85.06 104 GLU A O 1
ATOM 820 N N . THR A 1 105 ? 3.367 -7.523 -17.824 1.00 87.25 105 THR A N 1
ATOM 821 C CA . THR A 1 105 ? 2.556 -8.685 -17.440 1.00 87.25 105 THR A CA 1
ATOM 822 C C . THR A 1 105 ? 3.451 -9.870 -17.116 1.00 87.25 105 THR A C 1
ATOM 824 O O . THR A 1 105 ? 4.189 -10.362 -17.968 1.00 87.25 105 THR A O 1
ATOM 827 N N . LEU A 1 106 ? 3.309 -10.384 -15.902 1.00 87.06 106 LEU A N 1
ATOM 828 C CA . LEU A 1 106 ? 3.975 -11.578 -15.411 1.00 87.06 106 LEU A CA 1
ATOM 829 C C . LEU A 1 106 ? 3.000 -12.759 -15.467 1.00 87.06 106 LEU A C 1
ATOM 831 O O . LEU A 1 106 ? 1.863 -12.649 -15.006 1.00 87.06 106 LEU A O 1
ATOM 835 N N . SER A 1 107 ? 3.428 -13.888 -16.035 1.00 84.38 107 SER A N 1
ATOM 836 C CA . SER A 1 107 ? 2.610 -15.107 -16.142 1.00 84.38 107 SER A CA 1
ATOM 837 C C . SER A 1 107 ? 3.303 -16.308 -15.500 1.00 84.38 107 SER A C 1
ATOM 839 O O . SER A 1 107 ? 4.517 -16.471 -15.625 1.00 84.38 107 SER A O 1
ATOM 841 N N . LEU A 1 108 ? 2.518 -17.152 -14.828 1.00 79.31 108 LEU A N 1
ATOM 842 C CA . LEU A 1 108 ? 2.948 -18.420 -14.223 1.00 79.31 108 LEU A CA 1
ATOM 843 C C . LEU A 1 108 ? 2.551 -19.615 -15.109 1.00 79.31 108 LEU A C 1
ATOM 845 O O . LEU A 1 108 ? 1.603 -19.510 -15.894 1.00 79.31 108 LEU A O 1
ATOM 849 N N . PRO A 1 109 ? 3.308 -20.728 -15.024 1.00 52.97 109 PRO A N 1
ATOM 850 C CA . PRO A 1 109 ? 2.827 -21.789 -14.129 1.00 52.97 109 PRO A CA 1
ATOM 851 C C . PRO A 1 109 ? 3.822 -22.280 -13.050 1.00 52.97 109 PRO A C 1
ATOM 853 O O . PRO A 1 109 ? 3.526 -23.250 -12.370 1.00 52.97 109 PRO A O 1
ATOM 856 N N . SER A 1 110 ? 4.982 -21.648 -12.829 1.00 62.28 110 SER A N 1
ATOM 857 C CA . SER A 1 110 ? 5.912 -22.046 -11.744 1.00 62.28 110 SER A CA 1
ATOM 858 C C . SER A 1 110 ? 6.819 -20.898 -11.296 1.00 62.28 110 SER A C 1
ATOM 860 O O . SER A 1 110 ? 6.925 -19.916 -12.027 1.00 62.28 110 SER A O 1
ATOM 862 N N . THR A 1 111 ? 7.515 -21.040 -10.153 1.00 69.50 111 THR A N 1
ATOM 863 C CA . THR A 1 111 ? 8.418 -20.020 -9.580 1.00 69.50 111 THR A CA 1
ATOM 864 C C . THR A 1 111 ? 9.275 -19.343 -10.651 1.00 69.50 111 THR A C 1
ATOM 866 O O . THR A 1 111 ? 10.192 -19.956 -11.199 1.00 69.50 111 THR A O 1
ATOM 869 N N . SER A 1 112 ? 8.962 -18.088 -10.962 1.00 85.19 112 SER A N 1
ATOM 870 C CA . SER A 1 112 ? 9.626 -17.301 -11.999 1.00 85.19 112 SER A CA 1
ATOM 871 C C . SER A 1 112 ? 10.300 -16.095 -11.362 1.00 85.19 112 SER A C 1
ATOM 873 O O . SER A 1 112 ? 9.843 -15.577 -10.348 1.00 85.19 112 SER A O 1
ATOM 875 N N . LYS A 1 113 ? 11.428 -15.666 -11.920 1.00 92.94 113 LYS A N 1
ATOM 876 C CA . LYS A 1 113 ? 12.144 -14.477 -11.461 1.00 92.94 113 LYS A CA 1
ATOM 877 C C . LYS A 1 113 ? 12.707 -13.717 -12.647 1.00 92.94 113 LYS A C 1
ATOM 879 O O . LYS A 1 113 ? 13.071 -14.340 -13.645 1.00 92.94 113 LYS A O 1
ATOM 884 N N . GLY A 1 114 ? 12.818 -12.407 -12.511 1.00 91.94 114 GLY A N 1
ATOM 885 C CA . GLY A 1 114 ? 13.353 -11.535 -13.545 1.00 91.94 114 GLY A CA 1
ATOM 886 C C . GLY A 1 114 ? 13.660 -10.145 -13.013 1.00 91.94 114 GLY A C 1
ATOM 887 O O . GLY A 1 114 ? 13.418 -9.840 -11.846 1.00 91.94 114 GLY A O 1
ATOM 888 N N . ASP A 1 115 ? 14.206 -9.312 -13.885 1.00 93.31 115 ASP A N 1
ATOM 889 C CA . ASP A 1 115 ? 14.361 -7.885 -13.634 1.00 93.31 115 ASP A CA 1
ATOM 890 C C . ASP A 1 115 ? 13.158 -7.156 -14.244 1.00 93.31 115 ASP A C 1
ATOM 892 O O . ASP A 1 115 ? 12.711 -7.508 -15.339 1.00 93.31 115 ASP A O 1
ATOM 896 N N . SER A 1 116 ? 12.615 -6.161 -13.540 1.00 90.31 116 SER A N 1
ATOM 897 C CA . SER A 1 116 ? 11.508 -5.371 -14.075 1.00 90.31 116 SER A CA 1
ATOM 898 C C . SER A 1 116 ? 11.991 -4.502 -15.228 1.00 90.31 116 SER A C 1
ATOM 900 O O . SER A 1 116 ? 12.995 -3.793 -15.137 1.00 90.31 116 SER A O 1
ATOM 902 N N . THR A 1 117 ? 11.218 -4.516 -16.306 1.00 89.38 117 THR A N 1
ATOM 903 C CA . THR A 1 117 ? 11.411 -3.630 -17.458 1.00 89.38 117 THR A CA 1
ATOM 904 C C . THR A 1 117 ? 10.878 -2.218 -17.208 1.00 89.38 117 THR A C 1
ATOM 906 O O . THR A 1 117 ? 11.293 -1.281 -17.889 1.00 89.38 117 THR A O 1
ATOM 909 N N . LEU A 1 118 ? 9.989 -2.054 -16.222 1.00 85.12 118 LEU A N 1
ATOM 910 C CA . LEU A 1 118 ? 9.360 -0.776 -15.876 1.00 85.12 118 LEU A CA 1
ATOM 911 C C . LEU A 1 118 ? 10.192 0.063 -14.906 1.00 85.12 118 LEU A C 1
ATOM 913 O O . LEU A 1 118 ? 10.197 1.289 -14.995 1.00 85.12 118 LEU A O 1
ATOM 917 N N . ALA A 1 119 ? 10.870 -0.594 -13.965 1.00 85.25 119 ALA A N 1
ATOM 918 C CA . ALA A 1 119 ? 11.599 0.060 -12.887 1.00 85.25 119 ALA A CA 1
ATOM 919 C C . ALA A 1 119 ? 13.039 -0.476 -12.817 1.00 85.25 119 ALA A C 1
ATOM 921 O O . ALA A 1 119 ? 13.269 -1.553 -12.254 1.00 85.25 119 ALA A O 1
ATOM 922 N N . PRO A 1 120 ? 14.027 0.264 -13.359 1.00 90.62 120 PRO A N 1
ATOM 923 C CA . PRO A 1 120 ? 15.433 -0.110 -13.260 1.00 90.62 120 PRO A CA 1
ATOM 924 C C . PRO A 1 120 ? 15.831 -0.385 -11.809 1.00 90.62 120 PRO A C 1
ATOM 926 O O . PRO A 1 120 ? 15.490 0.384 -10.921 1.00 90.62 120 PRO A O 1
ATOM 929 N N . GLY A 1 121 ? 16.555 -1.474 -11.553 1.00 91.62 121 GLY A N 1
ATOM 930 C CA . GLY A 1 121 ? 16.956 -1.843 -10.192 1.00 91.62 121 GLY A CA 1
ATOM 931 C C . GLY A 1 121 ? 15.878 -2.547 -9.363 1.00 91.62 121 GLY A C 1
ATOM 932 O O . GLY A 1 121 ? 16.125 -2.807 -8.189 1.00 91.62 121 GLY A O 1
ATOM 933 N N . VAL A 1 122 ? 14.716 -2.886 -9.929 1.00 94.81 122 VAL A N 1
ATOM 934 C CA . VAL A 1 122 ? 13.748 -3.781 -9.278 1.00 94.81 122 VAL A CA 1
ATOM 935 C C . VAL A 1 122 ? 13.860 -5.185 -9.860 1.00 94.81 122 VAL A C 1
ATOM 937 O O . VAL A 1 122 ? 13.759 -5.369 -11.069 1.00 94.81 122 VAL A O 1
ATOM 940 N N . GLN A 1 123 ? 14.014 -6.182 -8.992 1.00 96.38 123 GLN A N 1
ATOM 941 C CA . GLN A 1 123 ? 13.915 -7.596 -9.356 1.00 96.38 123 GLN A CA 1
ATOM 942 C C . GLN A 1 123 ? 12.603 -8.160 -8.837 1.00 96.38 123 GLN A C 1
ATOM 944 O O . GLN A 1 123 ? 12.240 -7.899 -7.693 1.00 96.38 123 GLN A O 1
ATOM 949 N N . TRP A 1 124 ? 11.911 -8.956 -9.638 1.00 95.44 124 TRP A N 1
ATOM 950 C CA . TRP A 1 124 ? 10.680 -9.616 -9.232 1.00 95.44 124 TRP A CA 1
ATOM 951 C C . TRP A 1 124 ? 10.871 -11.132 -9.142 1.00 95.44 124 TRP A C 1
ATOM 953 O O . TRP A 1 124 ? 11.647 -11.740 -9.879 1.00 95.44 124 TRP A O 1
ATOM 963 N N . GLU A 1 125 ? 10.148 -11.757 -8.221 1.00 95.44 125 GLU A N 1
ATOM 964 C CA . GLU A 1 125 ? 10.050 -13.204 -8.057 1.00 95.44 125 GLU A CA 1
ATOM 965 C C . GLU A 1 125 ? 8.583 -13.562 -7.800 1.00 95.44 125 GLU A C 1
ATOM 967 O O . GLU A 1 125 ? 7.971 -13.062 -6.855 1.00 95.44 125 GLU A O 1
ATOM 972 N N . LEU A 1 126 ? 8.006 -14.424 -8.634 1.00 94.56 126 LEU A N 1
ATOM 973 C CA . LEU A 1 126 ? 6.688 -15.000 -8.413 1.00 94.56 126 LEU A CA 1
ATOM 974 C C . LEU A 1 126 ? 6.816 -16.382 -7.779 1.00 94.56 126 LEU A C 1
ATOM 976 O O . LEU A 1 126 ? 7.609 -17.202 -8.231 1.00 94.56 126 LEU A O 1
ATOM 980 N N . ARG A 1 127 ? 5.998 -16.667 -6.765 1.00 93.12 127 ARG A N 1
ATOM 981 C CA . ARG A 1 127 ? 5.861 -17.992 -6.144 1.00 93.12 127 ARG A CA 1
ATOM 982 C C . ARG A 1 127 ? 4.392 -18.369 -6.099 1.00 93.12 127 ARG A C 1
ATOM 984 O O . ARG A 1 127 ? 3.586 -17.573 -5.631 1.00 93.12 127 ARG A O 1
ATOM 991 N N . GLN A 1 128 ? 4.047 -19.573 -6.527 1.00 92.44 128 GLN A N 1
ATOM 992 C CA . GLN A 1 128 ? 2.680 -20.085 -6.458 1.00 92.44 128 GLN A CA 1
ATOM 993 C C . GLN A 1 128 ? 2.632 -21.335 -5.590 1.00 92.44 128 GLN A C 1
ATOM 995 O O . GLN A 1 128 ? 3.562 -22.136 -5.577 1.00 92.44 128 GLN A O 1
ATOM 1000 N N . THR A 1 129 ? 1.547 -21.454 -4.837 1.00 91.81 129 THR A N 1
ATOM 1001 C CA . THR A 1 129 ? 1.177 -22.633 -4.054 1.00 91.81 129 THR A CA 1
ATOM 1002 C C . THR A 1 129 ? -0.304 -22.915 -4.284 1.00 91.81 129 THR A C 1
ATOM 1004 O O . THR A 1 129 ? -1.009 -22.084 -4.864 1.00 91.81 129 THR A O 1
ATOM 1007 N N . ALA A 1 130 ? -0.814 -24.018 -3.739 1.00 92.12 130 ALA A N 1
ATOM 1008 C CA . ALA A 1 130 ? -2.243 -24.326 -3.801 1.00 92.12 130 ALA A CA 1
ATOM 1009 C C . ALA A 1 130 ? -3.149 -23.267 -3.137 1.00 92.12 130 ALA A C 1
ATOM 1011 O O . ALA A 1 130 ? -4.349 -23.258 -3.376 1.00 92.12 130 ALA A O 1
ATOM 1012 N N . ASN A 1 131 ? -2.617 -22.380 -2.284 1.00 93.50 131 ASN A N 1
ATOM 1013 C CA . ASN A 1 131 ? -3.429 -21.434 -1.505 1.00 93.50 131 ASN A CA 1
ATOM 1014 C C . ASN A 1 131 ? -3.214 -19.964 -1.876 1.00 93.50 131 ASN A C 1
ATOM 1016 O O . ASN A 1 131 ? -4.015 -19.109 -1.484 1.00 93.50 131 ASN A O 1
ATOM 1020 N N . PHE A 1 132 ? -2.107 -19.639 -2.541 1.00 93.56 132 PHE A N 1
ATOM 1021 C CA . PHE A 1 132 ? -1.763 -18.256 -2.843 1.00 93.56 132 PHE A CA 1
ATOM 1022 C C . PHE A 1 132 ? -0.731 -18.127 -3.960 1.00 93.56 132 PHE A C 1
ATOM 1024 O O . PHE A 1 132 ? 0.066 -19.038 -4.202 1.00 93.56 132 PHE A O 1
ATOM 1031 N N . VAL A 1 133 ? -0.665 -16.921 -4.525 1.00 94.44 133 VAL A N 1
ATOM 1032 C CA . VAL A 1 133 ? 0.482 -16.420 -5.292 1.00 94.44 133 VAL A CA 1
ATOM 1033 C C . VAL A 1 133 ? 1.167 -15.303 -4.527 1.00 94.44 133 VAL A C 1
ATOM 1035 O O . VAL A 1 133 ? 0.510 -14.431 -3.969 1.00 94.44 133 VAL A O 1
ATOM 1038 N N . GLN A 1 134 ? 2.492 -15.316 -4.511 1.00 94.94 134 GLN A N 1
ATOM 1039 C CA . GLN A 1 134 ? 3.326 -14.230 -4.025 1.00 94.94 134 GLN A CA 1
ATOM 1040 C C . GLN A 1 134 ? 4.064 -13.573 -5.183 1.00 94.94 134 GLN A C 1
ATOM 1042 O O . GLN A 1 134 ? 4.705 -14.269 -5.959 1.00 94.94 134 GLN A O 1
ATOM 1047 N N . CYS A 1 135 ? 4.013 -12.248 -5.257 1.00 94.69 135 CYS A N 1
ATOM 1048 C CA . CYS A 1 135 ? 4.923 -11.428 -6.041 1.00 94.69 135 CYS A CA 1
ATOM 1049 C C . CYS A 1 135 ? 5.855 -10.696 -5.077 1.00 94.69 135 CYS A C 1
ATOM 1051 O O . CYS A 1 135 ? 5.404 -9.916 -4.240 1.00 94.69 135 CYS A O 1
ATOM 1053 N N . ILE A 1 136 ? 7.144 -11.005 -5.155 1.00 95.50 136 ILE A N 1
ATOM 1054 C CA . ILE A 1 136 ? 8.196 -10.437 -4.320 1.00 95.50 136 ILE A CA 1
ATOM 1055 C C . ILE A 1 136 ? 8.999 -9.484 -5.198 1.00 95.50 136 ILE A C 1
ATOM 1057 O O . ILE A 1 136 ? 9.619 -9.927 -6.158 1.00 95.50 136 ILE A O 1
ATOM 1061 N N . LEU A 1 137 ? 9.012 -8.202 -4.860 1.00 95.12 137 LEU A N 1
ATOM 1062 C CA . LEU A 1 137 ? 9.848 -7.185 -5.480 1.00 95.12 137 LEU A CA 1
ATOM 1063 C C . LEU A 1 137 ? 11.044 -6.904 -4.565 1.00 95.12 137 LEU A C 1
ATOM 1065 O O . LEU A 1 137 ? 10.889 -6.712 -3.361 1.00 95.12 137 LEU A O 1
ATOM 1069 N N . ARG A 1 138 ? 12.250 -6.902 -5.123 1.00 96.50 138 ARG A N 1
ATOM 1070 C CA . ARG A 1 138 ? 13.502 -6.589 -4.428 1.00 96.50 138 ARG A CA 1
ATOM 1071 C C . ARG A 1 138 ? 14.099 -5.346 -5.058 1.00 96.50 138 ARG A C 1
ATOM 1073 O O . ARG A 1 138 ? 14.343 -5.320 -6.262 1.00 96.50 138 ARG A O 1
ATOM 1080 N N . HIS A 1 139 ? 14.333 -4.340 -4.236 1.00 92.56 139 HIS A N 1
ATOM 1081 C CA . HIS A 1 139 ? 14.737 -3.013 -4.657 1.00 92.56 139 HIS A CA 1
ATOM 1082 C C . HIS A 1 139 ? 16.238 -2.830 -4.438 1.00 92.56 139 HIS A C 1
ATOM 1084 O O . HIS A 1 139 ? 16.755 -2.948 -3.331 1.00 92.56 139 HIS A O 1
ATOM 1090 N N . GLN A 1 140 ? 16.955 -2.561 -5.523 1.00 94.19 140 GLN A N 1
ATOM 1091 C CA . GLN A 1 140 ? 18.352 -2.143 -5.491 1.00 94.19 140 GLN A CA 1
ATOM 1092 C C . GLN A 1 140 ? 18.442 -0.628 -5.240 1.00 94.19 140 GLN A C 1
ATOM 1094 O O . GLN A 1 140 ? 17.451 0.087 -5.430 1.00 94.19 140 GLN A O 1
ATOM 1099 N N . PRO A 1 141 ? 19.628 -0.093 -4.889 1.00 90.38 141 PRO A N 1
ATOM 1100 C CA . PRO A 1 141 ? 19.818 1.347 -4.687 1.00 90.38 141 PRO A CA 1
ATOM 1101 C C . PRO A 1 141 ? 19.447 2.223 -5.894 1.00 90.38 141 PRO A C 1
ATOM 1103 O O . PRO A 1 141 ? 19.205 3.412 -5.734 1.00 90.38 141 PRO A O 1
ATOM 1106 N N . THR A 1 142 ? 19.416 1.652 -7.101 1.00 88.75 142 THR A N 1
ATOM 1107 C CA . THR A 1 142 ? 19.022 2.340 -8.339 1.00 88.75 142 THR A CA 1
ATOM 1108 C C . THR A 1 142 ? 17.513 2.336 -8.599 1.00 88.75 142 THR A C 1
ATOM 1110 O O . THR A 1 142 ? 17.078 2.930 -9.582 1.00 88.75 142 THR A O 1
ATOM 1113 N N . SER A 1 143 ? 16.727 1.658 -7.757 1.00 88.56 143 SER A N 1
ATOM 1114 C CA . SER A 1 143 ? 15.275 1.550 -7.907 1.00 88.56 143 SER A CA 1
ATOM 1115 C C . SER A 1 143 ? 14.547 2.846 -7.531 1.00 88.56 143 SER A C 1
ATOM 1117 O O . SER A 1 143 ? 15.081 3.645 -6.761 1.00 88.56 143 SER A O 1
ATOM 1119 N N . PRO A 1 144 ? 13.307 3.051 -8.013 1.00 75.62 144 PRO A N 1
ATOM 1120 C CA . PRO A 1 144 ? 12.491 4.199 -7.612 1.00 75.62 144 PRO A CA 1
ATOM 1121 C C . PRO A 1 144 ? 12.095 4.173 -6.122 1.00 75.62 144 PRO A C 1
ATOM 1123 O O . PRO A 1 144 ? 11.687 5.200 -5.589 1.00 75.62 144 PRO A O 1
ATOM 1126 N N . GLY A 1 145 ? 12.267 3.035 -5.438 1.00 77.81 145 GLY A N 1
ATOM 1127 C CA . GLY A 1 145 ? 11.930 2.840 -4.026 1.00 77.81 145 GLY A CA 1
ATOM 1128 C C . GLY A 1 145 ? 10.740 1.904 -3.805 1.00 77.81 145 GLY A C 1
ATOM 1129 O O . GLY A 1 145 ? 10.037 1.526 -4.744 1.00 77.81 145 GLY A O 1
ATOM 1130 N N . LEU A 1 146 ? 10.546 1.492 -2.549 1.00 73.19 146 LEU A N 1
ATOM 1131 C CA . LEU A 1 146 ? 9.420 0.652 -2.133 1.00 73.19 146 LEU A CA 1
ATOM 1132 C C . LEU A 1 146 ? 8.090 1.373 -2.347 1.00 73.19 146 LEU A C 1
ATOM 1134 O O . LEU A 1 146 ? 7.970 2.556 -2.035 1.00 73.19 146 LEU A O 1
ATOM 1138 N N . GLY A 1 147 ? 7.062 0.645 -2.774 1.00 68.06 147 GLY A N 1
ATOM 1139 C CA . GLY A 1 147 ? 5.726 1.212 -2.918 1.00 68.06 147 GLY A CA 1
ATOM 1140 C C . GLY A 1 147 ? 5.434 1.842 -4.280 1.00 68.06 147 GLY A C 1
ATOM 1141 O O . GLY A 1 147 ? 4.273 2.119 -4.572 1.00 68.06 147 GLY A O 1
ATOM 1142 N N . GLU A 1 148 ? 6.458 2.043 -5.110 1.00 77.31 148 GLU A N 1
ATOM 1143 C CA . GLU A 1 148 ? 6.343 2.768 -6.379 1.00 77.31 148 GLU A CA 1
ATOM 1144 C C . GLU A 1 148 ? 5.727 1.927 -7.500 1.00 77.31 148 GLU A C 1
ATOM 1146 O O . GLU A 1 148 ? 5.061 2.471 -8.373 1.00 77.31 148 GLU A O 1
ATOM 1151 N N . LEU A 1 149 ? 5.895 0.602 -7.475 1.00 77.56 149 LEU A N 1
ATOM 1152 C CA . LEU A 1 149 ? 5.224 -0.288 -8.421 1.00 77.56 149 LEU A CA 1
ATOM 1153 C C . LEU A 1 149 ? 3.874 -0.738 -7.862 1.00 77.56 149 LEU A C 1
ATOM 1155 O O . LEU A 1 149 ? 3.787 -1.330 -6.783 1.00 77.56 149 LEU A O 1
ATOM 1159 N N . ALA A 1 150 ? 2.815 -0.515 -8.634 1.00 78.88 150 ALA A N 1
ATOM 1160 C CA . ALA A 1 150 ? 1.522 -1.124 -8.381 1.00 78.88 150 ALA A CA 1
ATOM 1161 C C . ALA A 1 150 ? 1.504 -2.550 -8.949 1.00 78.88 150 ALA A C 1
ATOM 1163 O O . ALA A 1 150 ? 1.877 -2.784 -10.100 1.00 78.88 150 ALA A O 1
ATOM 1164 N N . VAL A 1 151 ? 1.075 -3.505 -8.121 1.00 83.75 151 VAL A N 1
ATOM 1165 C CA . VAL A 1 151 ? 1.005 -4.929 -8.462 1.00 83.75 151 VAL A CA 1
ATOM 1166 C C . VAL A 1 151 ? -0.453 -5.364 -8.443 1.00 83.75 151 VAL A C 1
ATOM 1168 O O . VAL A 1 151 ? -1.083 -5.404 -7.386 1.00 83.75 151 VAL A O 1
ATOM 1171 N N . THR A 1 152 ? -0.980 -5.704 -9.613 1.00 83.12 152 THR A N 1
ATOM 1172 C CA . THR A 1 152 ? -2.410 -5.935 -9.831 1.00 83.12 152 THR A CA 1
ATOM 1173 C C . THR A 1 152 ? -2.668 -7.374 -10.253 1.00 83.12 152 THR A C 1
ATOM 1175 O O . THR A 1 152 ? -1.969 -7.932 -11.101 1.00 83.12 152 THR A O 1
ATOM 1178 N N . TRP A 1 153 ? -3.699 -7.989 -9.676 1.00 85.25 153 TRP A N 1
ATOM 1179 C CA . TRP A 1 153 ? -4.198 -9.282 -10.133 1.00 85.25 153 TRP A CA 1
ATOM 1180 C C . TRP A 1 153 ? -5.015 -9.107 -11.412 1.00 85.25 153 TRP A C 1
ATOM 1182 O O . TRP A 1 153 ? -6.073 -8.484 -11.382 1.00 85.25 153 TRP A O 1
ATOM 1192 N N . MET A 1 154 ? -4.551 -9.677 -12.523 1.00 86.31 154 MET A N 1
ATOM 1193 C CA . MET A 1 154 ? -5.250 -9.561 -13.808 1.00 86.31 154 MET A CA 1
ATOM 1194 C C . MET A 1 154 ? -6.202 -10.725 -14.042 1.00 86.31 154 MET A C 1
ATOM 1196 O O . MET A 1 154 ? -7.343 -10.540 -14.459 1.00 86.31 154 MET A O 1
ATOM 1200 N N . SER A 1 155 ? -5.727 -11.947 -13.810 1.00 88.69 155 SER A N 1
ATOM 1201 C CA . SER A 1 155 ? -6.528 -13.149 -14.027 1.00 88.69 155 SER A CA 1
ATOM 1202 C C . SER A 1 155 ? -5.960 -14.343 -13.281 1.00 88.69 155 SER A C 1
ATOM 1204 O O . SER A 1 155 ? -4.744 -14.468 -13.144 1.00 88.69 155 SER A O 1
ATOM 1206 N N . GLY A 1 156 ? -6.841 -15.263 -12.913 1.00 89.50 156 GLY A N 1
ATOM 1207 C CA . GLY A 1 156 ? -6.523 -16.543 -12.295 1.00 89.50 156 GLY A CA 1
ATOM 1208 C C . GLY A 1 156 ? -7.687 -16.976 -11.404 1.00 89.50 156 GLY A C 1
ATOM 1209 O O . GLY A 1 156 ? -8.809 -16.498 -11.611 1.00 89.50 156 GLY A O 1
ATOM 1210 N N . PRO A 1 157 ? -7.442 -17.839 -10.408 1.00 91.25 157 PRO A N 1
ATOM 1211 C CA . PRO A 1 157 ? -8.459 -18.214 -9.436 1.00 91.25 157 PRO A CA 1
ATOM 1212 C C . PRO A 1 157 ? -9.072 -17.028 -8.686 1.00 91.25 157 PRO A C 1
ATOM 1214 O O . PRO A 1 157 ? -8.467 -15.960 -8.553 1.00 91.25 157 PRO A O 1
ATOM 1217 N N . ALA A 1 158 ? -10.280 -17.230 -8.158 1.00 87.75 158 ALA A N 1
ATOM 1218 C CA . ALA A 1 158 ? -10.956 -16.219 -7.356 1.00 87.75 158 ALA A CA 1
ATOM 1219 C C . ALA A 1 158 ? -10.152 -15.920 -6.082 1.00 87.75 158 ALA A C 1
ATOM 1221 O O . ALA A 1 158 ? -9.785 -16.827 -5.332 1.00 87.75 158 ALA A O 1
ATOM 1222 N N . LEU A 1 159 ? -9.904 -14.638 -5.815 1.00 87.00 159 LEU A N 1
ATOM 1223 C CA . LEU A 1 159 ? -9.167 -14.212 -4.633 1.00 87.00 159 LEU A CA 1
ATOM 1224 C C . LEU A 1 159 ? -10.094 -14.051 -3.427 1.00 87.00 159 LEU A C 1
ATOM 1226 O O . LEU A 1 159 ? -11.175 -13.476 -3.518 1.00 87.00 159 LEU A O 1
ATOM 1230 N N . LYS A 1 160 ? -9.630 -14.518 -2.268 1.00 83.69 160 LYS A N 1
ATOM 1231 C CA . LYS A 1 160 ? -10.214 -14.216 -0.956 1.00 83.69 160 LYS A CA 1
ATOM 1232 C C . LYS A 1 160 ? -9.762 -12.864 -0.434 1.00 83.69 160 LYS A C 1
ATOM 1234 O O . LYS A 1 160 ? -10.521 -12.174 0.237 1.00 83.69 160 LYS A O 1
ATOM 1239 N N . LYS A 1 161 ? -8.468 -12.581 -0.596 1.00 83.06 161 LYS A N 1
ATOM 1240 C CA . LYS A 1 161 ? -7.786 -11.449 0.032 1.00 83.06 161 LYS A CA 1
ATOM 1241 C C . LYS A 1 161 ? -6.441 -11.208 -0.642 1.00 83.06 161 LYS A C 1
ATOM 1243 O O . LYS A 1 161 ? -5.734 -12.163 -0.953 1.00 83.06 161 LYS A O 1
ATOM 1248 N N . VAL A 1 162 ? -6.044 -9.946 -0.736 1.00 80.38 162 VAL A N 1
ATOM 1249 C CA . VAL A 1 162 ? -4.670 -9.543 -1.055 1.00 80.38 162 VAL A CA 1
ATOM 1250 C C . VAL A 1 162 ? -3.989 -9.042 0.221 1.00 80.38 162 VAL A C 1
ATOM 1252 O O . VAL A 1 162 ? -4.603 -8.372 1.054 1.00 80.38 162 VAL A O 1
ATOM 1255 N N . ARG A 1 163 ? -2.731 -9.425 0.440 1.00 81.69 163 ARG A N 1
ATOM 1256 C CA . ARG A 1 163 ? -1.880 -8.897 1.516 1.00 81.69 163 ARG A CA 1
ATOM 1257 C C . ARG A 1 163 ? -0.639 -8.276 0.908 1.00 81.69 163 ARG A C 1
ATOM 1259 O O . ARG A 1 163 ? 0.014 -8.923 0.101 1.00 81.69 163 ARG A O 1
ATOM 1266 N N . ARG A 1 164 ? -0.271 -7.085 1.362 1.00 81.44 164 ARG A N 1
ATOM 1267 C CA . ARG A 1 164 ? 0.998 -6.446 1.018 1.00 81.44 164 ARG A CA 1
ATOM 1268 C C . ARG A 1 164 ? 1.851 -6.322 2.272 1.00 81.44 164 ARG A C 1
ATOM 1270 O O . ARG A 1 164 ? 1.326 -6.015 3.340 1.00 81.44 164 ARG A O 1
ATOM 1277 N N . ARG A 1 165 ? 3.149 -6.569 2.147 1.00 83.00 165 ARG A N 1
ATOM 1278 C CA . ARG A 1 165 ? 4.153 -6.324 3.185 1.00 83.00 165 ARG A CA 1
ATOM 1279 C C . ARG A 1 165 ? 5.323 -5.581 2.556 1.00 83.00 165 ARG A C 1
ATOM 1281 O O . ARG A 1 165 ? 5.803 -6.000 1.511 1.00 83.00 165 ARG A O 1
ATOM 1288 N N . LEU A 1 166 ? 5.791 -4.530 3.218 1.00 80.38 166 LEU A N 1
ATOM 1289 C CA . LEU A 1 166 ? 7.008 -3.807 2.858 1.00 80.38 166 LEU A CA 1
ATOM 1290 C C . LEU A 1 166 ? 8.045 -4.006 3.964 1.00 80.38 166 LEU A C 1
ATOM 1292 O O . LEU A 1 166 ? 7.703 -3.977 5.144 1.00 80.38 166 LEU A O 1
ATOM 1296 N N . ASP A 1 167 ? 9.287 -4.240 3.571 1.00 80.62 167 ASP A N 1
ATOM 1297 C CA . ASP A 1 167 ? 10.435 -4.431 4.447 1.00 80.62 167 ASP A CA 1
ATOM 1298 C C . ASP A 1 167 ? 11.519 -3.418 4.037 1.00 80.62 167 ASP A C 1
ATOM 1300 O O . ASP A 1 167 ? 12.264 -3.667 3.083 1.00 80.62 167 ASP A O 1
ATOM 1304 N N . PRO A 1 168 ? 11.547 -2.227 4.668 1.00 74.06 168 PRO A N 1
ATOM 1305 C CA . PRO A 1 168 ? 12.449 -1.141 4.284 1.00 74.06 168 PRO A CA 1
ATOM 1306 C C . PRO A 1 168 ? 13.920 -1.476 4.520 1.00 74.06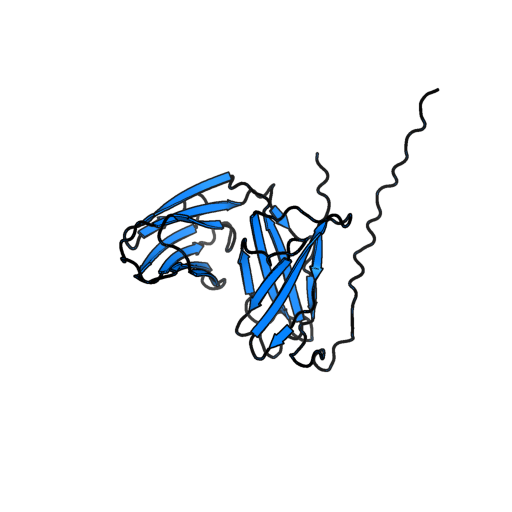 168 PRO A C 1
ATOM 1308 O O . PRO A 1 168 ? 14.765 -1.053 3.735 1.00 74.06 168 PRO A O 1
ATOM 1311 N N . ASP A 1 169 ? 14.229 -2.276 5.537 1.00 77.81 169 ASP A N 1
ATOM 1312 C CA . ASP A 1 169 ? 15.607 -2.660 5.844 1.00 77.81 169 ASP A CA 1
ATOM 1313 C C . ASP A 1 169 ? 16.148 -3.629 4.790 1.00 77.81 169 ASP A C 1
ATOM 1315 O O . ASP A 1 169 ? 17.277 -3.490 4.319 1.00 77.81 169 ASP A O 1
ATOM 1319 N N . ALA A 1 170 ? 15.318 -4.588 4.369 1.00 85.19 170 ALA A N 1
ATOM 1320 C CA . ALA A 1 170 ? 15.681 -5.534 3.322 1.00 85.19 170 ALA A CA 1
ATOM 1321 C C . ALA A 1 170 ? 15.490 -4.982 1.899 1.00 85.19 170 ALA A C 1
ATOM 1323 O O . ALA A 1 170 ? 15.925 -5.630 0.946 1.00 85.19 170 ALA A O 1
ATOM 1324 N N . GLN A 1 171 ? 14.831 -3.826 1.746 1.00 89.19 171 GLN A N 1
ATOM 1325 C CA . GLN A 1 171 ? 14.382 -3.283 0.460 1.00 89.19 171 GLN A CA 1
ATOM 1326 C C . GLN A 1 171 ? 13.520 -4.300 -0.312 1.00 89.19 171 GLN A C 1
ATOM 1328 O O . GLN A 1 171 ? 13.721 -4.558 -1.500 1.00 89.19 171 GLN A O 1
ATOM 1333 N N . ILE A 1 172 ? 12.560 -4.920 0.384 1.00 91.19 172 ILE A N 1
ATOM 1334 C CA . ILE A 1 172 ? 11.671 -5.943 -0.182 1.00 91.19 172 ILE A CA 1
ATOM 1335 C C . ILE A 1 172 ? 10.212 -5.517 -0.065 1.00 91.19 172 ILE A C 1
ATOM 1337 O O . ILE A 1 172 ? 9.755 -5.038 0.968 1.00 91.19 172 ILE A O 1
ATOM 1341 N N . GLU A 1 173 ? 9.451 -5.792 -1.111 1.00 89.56 173 GLU A N 1
ATOM 1342 C CA . GLU A 1 173 ? 8.005 -5.667 -1.160 1.00 89.56 173 GLU A CA 1
ATOM 1343 C C . GLU A 1 173 ? 7.382 -7.018 -1.526 1.00 89.56 173 GLU A C 1
ATOM 1345 O O . GLU A 1 173 ? 7.838 -7.698 -2.436 1.00 89.56 173 GLU A O 1
ATOM 1350 N N . VAL A 1 174 ? 6.358 -7.455 -0.794 1.00 91.81 174 VAL A N 1
ATOM 1351 C CA . VAL A 1 174 ? 5.702 -8.753 -0.997 1.00 91.81 174 VAL A CA 1
ATOM 1352 C C . VAL A 1 174 ? 4.201 -8.559 -1.126 1.00 91.81 174 VAL A C 1
ATOM 1354 O O . VAL A 1 174 ? 3.543 -8.145 -0.174 1.00 91.81 174 VAL A O 1
ATOM 1357 N N . HIS A 1 175 ? 3.647 -8.951 -2.269 1.00 91.44 175 HIS A N 1
ATOM 1358 C CA . HIS A 1 175 ? 2.210 -9.043 -2.524 1.00 91.44 175 HIS A CA 1
ATOM 1359 C C . HIS A 1 175 ? 1.785 -10.499 -2.501 1.00 91.44 175 HIS A C 1
ATOM 1361 O O . HIS A 1 175 ? 2.284 -11.296 -3.280 1.00 91.44 175 HIS A O 1
ATOM 1367 N N . THR A 1 176 ? 0.874 -10.863 -1.607 1.00 92.75 176 THR A N 1
ATOM 1368 C CA . THR A 1 176 ? 0.311 -12.209 -1.484 1.00 92.75 176 THR A CA 1
ATOM 1369 C C . THR A 1 176 ? -1.163 -12.182 -1.872 1.00 92.75 176 THR A C 1
ATOM 1371 O O . THR A 1 176 ? -1.990 -11.633 -1.144 1.00 92.75 176 THR A O 1
ATOM 1374 N N . PHE A 1 177 ? -1.493 -12.810 -2.992 1.00 92.00 177 PHE A N 1
ATOM 1375 C CA . PHE A 1 177 ? -2.843 -13.025 -3.497 1.00 92.00 177 PHE A CA 1
ATOM 1376 C C . PHE A 1 177 ? -3.345 -14.369 -2.972 1.00 92.00 177 PHE A C 1
ATOM 1378 O O . PHE A 1 177 ? -2.881 -15.416 -3.410 1.00 92.00 177 PHE A O 1
ATOM 1385 N N . ILE A 1 178 ? -4.241 -14.350 -1.986 1.00 89.94 178 ILE A N 1
ATOM 1386 C CA . ILE A 1 178 ? -4.757 -15.554 -1.322 1.00 89.94 178 ILE A CA 1
ATOM 1387 C C . ILE A 1 178 ? -6.034 -15.992 -2.029 1.00 89.94 178 ILE A C 1
ATOM 1389 O O . ILE A 1 178 ? -6.960 -15.191 -2.164 1.00 89.94 178 ILE A O 1
ATOM 1393 N N . TYR A 1 179 ? -6.110 -17.258 -2.424 1.00 92.44 179 TYR A N 1
ATOM 1394 C CA . TYR A 1 179 ? -7.270 -17.815 -3.113 1.00 92.44 179 TYR A CA 1
ATOM 1395 C C . TYR A 1 179 ? -8.478 -18.005 -2.184 1.00 92.44 179 TYR A C 1
ATOM 1397 O O . TYR A 1 179 ? -8.347 -18.181 -0.969 1.00 92.44 179 TYR A O 1
ATOM 1405 N N . ALA A 1 180 ? -9.680 -17.952 -2.761 1.00 88.56 180 ALA A N 1
ATOM 1406 C CA . ALA A 1 180 ? -10.946 -18.256 -2.090 1.00 88.56 180 ALA A CA 1
ATOM 1407 C C . ALA A 1 180 ? -11.048 -19.730 -1.688 1.00 88.56 180 ALA A C 1
ATOM 1409 O O . ALA A 1 180 ? -11.584 -20.044 -0.622 1.00 88.56 180 ALA A O 1
ATOM 1410 N N . GLN A 1 181 ? -10.511 -20.609 -2.528 1.00 88.81 181 GLN A N 1
ATOM 1411 C CA . GLN A 1 181 ? -10.431 -22.052 -2.333 1.00 88.81 181 GLN A CA 1
ATOM 1412 C C . GLN A 1 181 ? -9.034 -22.522 -2.741 1.00 88.81 181 GLN A C 1
ATOM 1414 O O . GLN A 1 181 ? -8.324 -21.792 -3.425 1.00 88.81 181 GLN A O 1
ATOM 1419 N N . ALA A 1 182 ? -8.616 -23.696 -2.269 1.00 89.38 182 ALA A N 1
ATOM 1420 C CA . ALA A 1 182 ? -7.353 -24.268 -2.719 1.00 89.38 182 ALA A CA 1
ATOM 1421 C C . ALA A 1 182 ? -7.467 -24.666 -4.198 1.00 89.38 182 ALA A C 1
ATOM 1423 O O . ALA A 1 182 ? -8.491 -25.205 -4.614 1.00 89.38 182 ALA A O 1
ATOM 1424 N N . GLU A 1 183 ? -6.420 -24.402 -4.967 1.00 88.81 183 GLU A N 1
ATOM 1425 C CA . GLU A 1 183 ? -6.379 -24.549 -6.423 1.00 88.81 183 GLU A CA 1
ATOM 1426 C C . GLU A 1 183 ? -5.194 -25.420 -6.846 1.00 88.81 183 GLU A C 1
ATOM 1428 O O . GLU A 1 183 ? -4.320 -25.741 -6.036 1.00 88.81 183 GLU A O 1
ATOM 1433 N N . ASP A 1 184 ? -5.142 -25.777 -8.131 1.00 78.06 184 ASP A N 1
ATOM 1434 C CA . ASP A 1 184 ? -3.943 -26.376 -8.721 1.00 78.06 184 ASP A CA 1
ATOM 1435 C C . ASP A 1 184 ? -2.754 -25.403 -8.595 1.00 78.06 184 ASP A C 1
ATOM 1437 O O . ASP A 1 184 ? -2.848 -24.214 -8.921 1.00 78.06 184 ASP A O 1
ATOM 1441 N N . GLU A 1 185 ? -1.604 -25.908 -8.143 1.00 81.00 185 GLU A N 1
ATOM 1442 C CA . GLU A 1 185 ? -0.366 -25.127 -8.019 1.00 81.00 185 GLU A CA 1
ATOM 1443 C C . GLU A 1 185 ? 0.145 -24.609 -9.371 1.00 81.00 185 GLU A C 1
ATOM 1445 O O . GLU A 1 185 ? 0.958 -23.690 -9.403 1.00 81.00 185 GLU A O 1
ATOM 1450 N N . ASN A 1 186 ? -0.379 -25.145 -10.475 1.00 81.12 186 ASN A N 1
ATOM 1451 C CA . ASN A 1 186 ? -0.087 -24.736 -11.846 1.00 81.12 186 ASN A CA 1
ATOM 1452 C C . ASN A 1 186 ? -1.234 -23.946 -12.496 1.00 81.12 186 ASN A C 1
ATOM 1454 O O . ASN A 1 186 ? -1.203 -23.718 -13.709 1.00 81.12 186 ASN A O 1
ATOM 1458 N N . ALA A 1 187 ? -2.265 -23.548 -11.736 1.00 84.44 187 ALA A N 1
ATOM 1459 C CA . ALA A 1 187 ? -3.359 -22.738 -12.267 1.00 84.44 187 ALA A CA 1
ATOM 1460 C C . ALA A 1 187 ? -2.794 -21.475 -12.947 1.00 84.44 187 ALA A C 1
ATOM 1462 O O . ALA A 1 187 ? -1.932 -20.812 -12.362 1.00 84.44 187 ALA A O 1
ATOM 1463 N N . PRO A 1 188 ? -3.245 -21.126 -14.167 1.00 87.94 188 PRO A N 1
ATOM 1464 C CA . PRO A 1 188 ? -2.690 -20.000 -14.901 1.00 87.94 188 PRO A CA 1
ATOM 1465 C C . PRO A 1 188 ? -3.027 -18.696 -14.184 1.00 87.94 188 PRO A C 1
ATOM 1467 O O . PRO A 1 188 ? -4.194 -18.362 -13.970 1.00 87.94 188 PRO A O 1
ATOM 1470 N N . VAL A 1 189 ? -1.988 -17.940 -13.853 1.00 90.44 189 VAL A N 1
ATOM 1471 C CA . VAL A 1 189 ? -2.100 -16.656 -13.168 1.00 90.44 189 VAL A CA 1
ATOM 1472 C C . VAL A 1 189 ? -1.400 -15.584 -13.978 1.00 90.44 189 VAL A C 1
ATOM 1474 O O . VAL A 1 189 ? -0.314 -15.808 -14.518 1.00 90.44 189 VAL A O 1
ATOM 1477 N N . LYS A 1 190 ? -2.026 -14.408 -14.030 1.00 91.00 190 LYS A N 1
ATOM 1478 C CA . LYS A 1 190 ? -1.443 -13.192 -14.586 1.00 91.00 190 LYS A CA 1
ATOM 1479 C C . LYS A 1 190 ? -1.464 -12.086 -13.545 1.00 91.00 190 LYS A C 1
ATOM 1481 O O . LYS A 1 190 ? -2.524 -11.745 -13.015 1.00 91.00 190 LYS A O 1
ATOM 1486 N N . ILE A 1 191 ? -0.292 -11.519 -13.300 1.00 89.62 191 ILE A N 1
ATOM 1487 C CA . ILE A 1 191 ? -0.084 -10.345 -12.454 1.00 89.62 191 ILE A CA 1
ATOM 1488 C C . ILE A 1 191 ? 0.469 -9.237 -13.342 1.00 89.62 191 ILE A C 1
ATOM 1490 O O . ILE A 1 191 ? 1.286 -9.498 -14.221 1.00 89.62 191 ILE A O 1
ATOM 1494 N N . GLN A 1 192 ? 0.026 -8.010 -13.123 1.00 88.25 192 GLN A N 1
ATOM 1495 C CA . GLN A 1 192 ? 0.534 -6.834 -13.812 1.00 88.25 192 GLN A CA 1
ATOM 1496 C C . GLN A 1 192 ? 1.341 -5.987 -12.834 1.00 88.25 192 GLN A C 1
ATOM 1498 O O . GLN A 1 192 ? 0.853 -5.651 -11.757 1.00 88.25 192 GLN A O 1
ATOM 1503 N N . LEU A 1 193 ? 2.570 -5.653 -13.216 1.00 87.38 193 LEU A N 1
ATOM 1504 C CA . LEU A 1 193 ? 3.316 -4.552 -12.624 1.00 87.38 193 LEU A CA 1
ATOM 1505 C C . LEU A 1 193 ? 2.986 -3.288 -13.415 1.00 87.38 193 LEU A C 1
ATOM 1507 O O . LEU A 1 193 ? 2.902 -3.336 -14.642 1.00 87.38 193 LEU A O 1
ATOM 1511 N N . SER A 1 194 ? 2.813 -2.173 -12.718 1.00 81.75 194 SER A N 1
ATOM 1512 C CA . SER A 1 194 ? 2.511 -0.879 -13.326 1.00 81.75 194 SER A CA 1
ATOM 1513 C C . SER A 1 194 ? 3.205 0.250 -12.574 1.00 81.75 194 SER A C 1
ATOM 1515 O O . SER A 1 194 ? 3.296 0.227 -11.344 1.00 81.75 194 SER A O 1
ATOM 1517 N N . MET A 1 195 ? 3.694 1.247 -13.313 1.00 75.62 195 MET A N 1
ATOM 1518 C CA . MET A 1 195 ? 4.169 2.503 -12.729 1.00 75.62 195 MET A CA 1
ATOM 1519 C C . MET A 1 195 ? 3.006 3.504 -12.688 1.00 75.62 195 MET A C 1
ATOM 1521 O O . MET A 1 195 ? 2.423 3.795 -13.743 1.00 75.62 195 MET A O 1
ATOM 1525 N N . PRO A 1 196 ? 2.653 4.049 -11.511 1.00 64.06 196 PRO A N 1
ATOM 1526 C CA . PRO A 1 196 ? 1.621 5.065 -11.415 1.00 64.06 196 PRO A CA 1
ATOM 1527 C C . PRO A 1 196 ? 2.059 6.316 -12.180 1.00 64.06 196 PRO A C 1
ATOM 1529 O O . PRO A 1 196 ? 3.206 6.755 -12.078 1.00 64.06 196 PRO A O 1
ATOM 1532 N N . ASP A 1 197 ? 1.143 6.916 -12.941 1.00 65.00 197 ASP A N 1
ATOM 1533 C CA . ASP A 1 197 ? 1.389 8.233 -13.520 1.00 65.00 197 ASP A CA 1
ATOM 1534 C C . ASP A 1 197 ? 1.579 9.258 -12.390 1.00 65.00 197 ASP A C 1
ATOM 1536 O O . ASP A 1 197 ? 0.650 9.571 -11.636 1.00 65.00 197 ASP A O 1
ATOM 1540 N N . THR A 1 198 ? 2.789 9.805 -12.278 1.00 58.94 198 THR A N 1
ATOM 1541 C CA . THR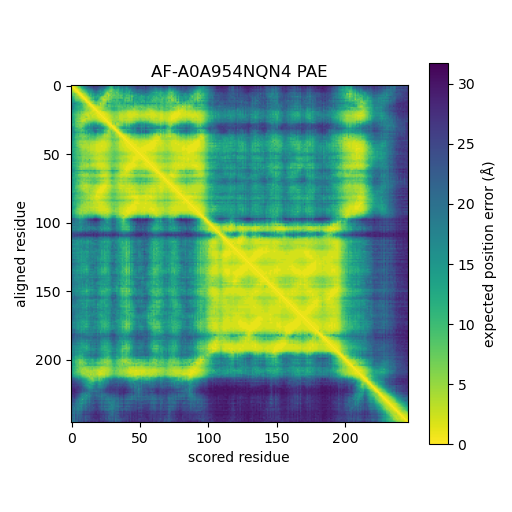 A 1 198 ? 3.113 10.858 -11.304 1.00 58.94 198 THR A CA 1
ATOM 1542 C C . THR A 1 198 ? 2.289 12.128 -11.533 1.00 58.94 198 THR A C 1
ATOM 1544 O O . THR A 1 198 ? 2.066 12.892 -10.590 1.00 58.94 198 THR A O 1
ATOM 1547 N N . ALA A 1 199 ? 1.764 12.356 -12.745 1.00 54.47 199 ALA A N 1
ATOM 1548 C CA . ALA A 1 199 ? 0.831 13.447 -13.012 1.00 54.47 199 ALA A CA 1
ATOM 1549 C C . ALA A 1 199 ? -0.557 13.206 -12.386 1.00 54.47 199 ALA A C 1
ATOM 1551 O O . ALA A 1 199 ? -1.194 14.174 -11.945 1.00 54.47 199 ALA A O 1
ATOM 1552 N N . SER A 1 200 ? -0.981 11.941 -12.290 1.00 60.28 200 SER A N 1
ATOM 1553 C CA . SER A 1 200 ? -2.258 11.494 -11.710 1.00 60.28 200 SER A CA 1
ATOM 1554 C C . SER A 1 200 ? -2.184 11.200 -10.211 1.00 60.28 200 SER A C 1
ATOM 1556 O O . SER A 1 200 ? -3.220 11.022 -9.567 1.00 60.28 200 SER A O 1
ATOM 1558 N N . GLN A 1 201 ? -0.982 11.180 -9.629 1.00 65.31 201 GLN A N 1
ATOM 1559 C CA . GLN A 1 201 ? -0.803 11.014 -8.194 1.00 65.31 201 GLN A CA 1
ATOM 1560 C C . GLN A 1 201 ? -1.159 12.309 -7.448 1.00 65.31 201 GLN A C 1
ATOM 1562 O O . GLN A 1 201 ? -0.604 13.392 -7.666 1.00 65.31 201 GLN A O 1
ATOM 1567 N N . ARG A 1 202 ? -2.095 12.189 -6.512 1.00 71.12 202 ARG A N 1
ATOM 1568 C CA . ARG A 1 202 ? -2.477 13.237 -5.569 1.00 71.12 202 ARG A CA 1
ATOM 1569 C C . ARG A 1 202 ? -1.903 12.878 -4.209 1.00 71.12 202 ARG A C 1
ATOM 1571 O O . ARG A 1 202 ? -2.310 11.892 -3.611 1.00 71.12 202 ARG A O 1
ATOM 1578 N N . VAL A 1 203 ? -0.971 13.682 -3.705 1.00 69.12 203 VAL A N 1
ATOM 1579 C CA . VAL A 1 203 ? -0.334 13.472 -2.392 1.00 69.12 203 VAL A CA 1
ATOM 1580 C C . VAL A 1 203 ? -0.849 14.499 -1.391 1.00 69.12 203 VAL A C 1
ATOM 1582 O O . VAL A 1 203 ? -1.102 15.652 -1.753 1.00 69.12 203 VAL A O 1
ATOM 1585 N N . MET A 1 204 ? -1.064 14.068 -0.146 1.00 72.19 204 MET A N 1
ATOM 1586 C CA . MET A 1 204 ? -1.501 14.961 0.917 1.00 72.19 204 MET A CA 1
ATOM 1587 C C . MET A 1 204 ? -0.385 15.986 1.162 1.00 72.19 204 MET A C 1
ATOM 1589 O O . MET A 1 204 ? 0.764 15.581 1.345 1.00 72.19 204 MET A O 1
ATOM 1593 N N . PRO A 1 205 ? -0.684 17.297 1.182 1.00 64.06 205 PRO A N 1
ATOM 1594 C CA . PRO A 1 205 ? 0.354 18.329 1.203 1.00 64.06 205 PRO A CA 1
ATOM 1595 C C . PRO A 1 205 ? 1.214 18.312 2.475 1.00 64.06 205 PRO A C 1
ATOM 1597 O O . PRO A 1 205 ? 2.377 18.702 2.426 1.00 64.06 205 PRO A O 1
ATOM 1600 N N . ALA A 1 206 ? 0.669 17.846 3.601 1.00 72.75 206 ALA A N 1
ATOM 1601 C CA . ALA A 1 206 ? 1.413 17.642 4.838 1.00 72.75 206 ALA A CA 1
ATOM 1602 C C . ALA A 1 206 ? 0.926 16.370 5.548 1.00 72.75 206 ALA A C 1
ATOM 1604 O O . ALA A 1 206 ? -0.276 16.099 5.517 1.00 72.75 206 ALA A O 1
ATOM 1605 N N . PRO A 1 207 ? 1.818 15.606 6.205 1.00 78.88 207 PRO A N 1
ATOM 1606 C CA . PRO A 1 207 ? 1.425 14.482 7.046 1.00 78.88 207 PRO A CA 1
ATOM 1607 C C . PRO A 1 207 ? 0.435 14.905 8.140 1.00 78.88 207 PRO A C 1
ATOM 1609 O O . PRO A 1 207 ? 0.549 15.986 8.721 1.00 78.88 207 PRO A O 1
ATOM 1612 N N . LEU A 1 208 ? -0.542 14.048 8.422 1.00 83.31 208 LEU A N 1
ATOM 1613 C CA . LEU A 1 208 ? -1.603 14.304 9.381 1.00 83.31 208 LEU A CA 1
ATOM 1614 C C . LEU A 1 208 ? -1.331 13.553 10.679 1.00 83.31 208 LEU A C 1
ATOM 1616 O O . LEU A 1 208 ? -1.341 12.325 10.713 1.00 83.31 208 LEU A O 1
ATOM 1620 N N . ARG A 1 209 ? -1.128 14.300 11.763 1.00 85.62 209 ARG A N 1
ATOM 1621 C CA . ARG A 1 209 ? -0.983 13.726 13.100 1.00 85.62 209 ARG A CA 1
ATOM 1622 C C . ARG A 1 209 ? -2.360 13.397 13.671 1.00 85.62 209 ARG A C 1
ATOM 1624 O O . ARG A 1 209 ? -3.196 14.288 13.808 1.00 85.62 209 ARG A O 1
ATOM 1631 N N . VAL A 1 210 ? -2.587 12.132 14.013 1.00 85.25 210 VAL A N 1
ATOM 1632 C CA . VAL A 1 210 ? -3.872 11.646 14.530 1.00 85.25 210 VAL A CA 1
ATOM 1633 C C . VAL A 1 210 ? -3.702 10.965 15.891 1.00 85.25 210 VAL A C 1
ATOM 1635 O O . VAL A 1 210 ? -2.756 10.194 16.069 1.00 85.25 210 VAL A O 1
ATOM 1638 N N . PRO A 1 211 ? -4.585 11.230 16.870 1.00 84.50 211 PRO A N 1
ATOM 1639 C CA . PRO A 1 211 ? -4.605 10.476 18.117 1.00 84.50 211 PRO A CA 1
ATOM 1640 C C . PRO A 1 211 ? -5.214 9.084 17.898 1.00 84.50 211 PRO A C 1
ATOM 1642 O O . PRO A 1 211 ? -6.151 8.928 17.112 1.00 84.50 211 PRO A O 1
ATOM 1645 N N . VAL A 1 212 ? -4.716 8.089 18.631 1.00 81.19 212 VAL A N 1
ATOM 1646 C CA . VAL A 1 212 ? -5.254 6.724 18.657 1.00 81.19 212 VAL A CA 1
ATOM 1647 C C . VAL A 1 212 ? -5.922 6.498 20.014 1.00 81.19 212 VAL A C 1
ATOM 1649 O O . VAL A 1 212 ? -5.262 6.552 21.050 1.00 81.19 212 VAL A O 1
ATOM 1652 N N . LEU A 1 213 ? -7.243 6.297 20.025 1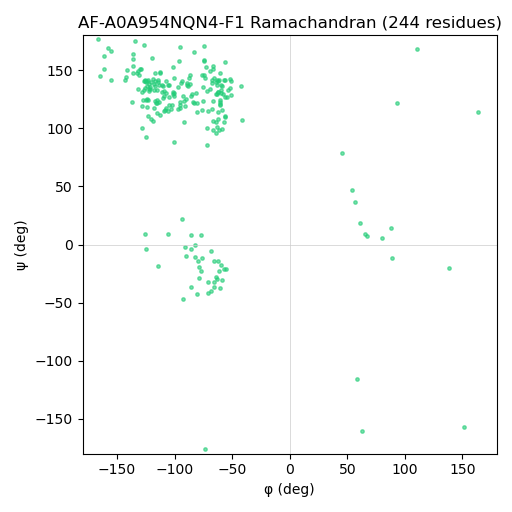.00 78.44 213 LEU A N 1
ATOM 1653 C CA . LEU A 1 213 ? -8.013 6.106 21.261 1.00 78.44 213 LEU A CA 1
ATOM 1654 C C . LEU A 1 213 ? -8.030 4.629 21.655 1.00 78.44 213 LEU A C 1
ATOM 1656 O O . LEU A 1 213 ? -8.127 3.775 20.779 1.00 78.44 213 LEU A O 1
ATOM 1660 N N . ASN A 1 214 ? -7.973 4.325 22.952 1.00 72.50 214 ASN A N 1
ATOM 1661 C CA . ASN A 1 214 ? -8.165 2.957 23.440 1.00 72.50 214 ASN A CA 1
ATOM 1662 C C . ASN A 1 214 ? -9.653 2.534 23.379 1.00 72.50 214 ASN A C 1
ATOM 1664 O O . ASN A 1 214 ? -10.531 3.367 23.142 1.00 72.50 214 ASN A O 1
ATOM 1668 N N . ASP A 1 215 ? -9.936 1.247 23.616 1.00 62.34 215 ASP A N 1
ATOM 1669 C CA . ASP A 1 215 ? -11.296 0.670 23.633 1.00 62.34 215 ASP A CA 1
ATOM 1670 C C . ASP A 1 215 ? -12.263 1.372 24.612 1.00 62.34 215 ASP A C 1
ATOM 1672 O O . ASP A 1 215 ? -13.478 1.328 24.429 1.00 62.34 215 ASP A O 1
ATOM 1676 N N . GLU A 1 216 ? -11.748 2.081 25.619 1.00 57.75 216 GLU A N 1
ATOM 1677 C CA . GLU A 1 216 ? -12.548 2.854 26.579 1.00 57.75 216 GLU A CA 1
ATOM 1678 C C . GLU A 1 216 ? -12.940 4.247 26.049 1.00 57.75 216 GLU A C 1
ATOM 1680 O O . GL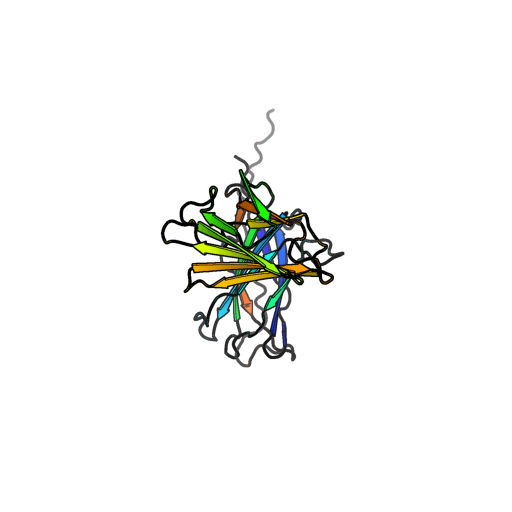U A 1 216 ? -13.600 5.024 26.739 1.00 57.75 216 GLU A O 1
ATOM 1685 N N . GLY A 1 217 ? -12.526 4.600 24.826 1.00 51.50 217 GLY A N 1
ATOM 1686 C CA . GLY A 1 217 ? -12.720 5.931 24.248 1.00 51.50 217 GLY A CA 1
ATOM 1687 C C . GLY A 1 217 ? -11.920 7.027 24.961 1.00 51.50 217 GLY A C 1
ATOM 1688 O O . GLY A 1 217 ? -12.087 8.210 24.650 1.00 51.50 217 GLY A O 1
ATOM 1689 N N . LEU A 1 218 ? -11.049 6.647 25.896 1.00 45.81 218 LEU A N 1
ATOM 1690 C CA . LEU A 1 218 ? -10.171 7.545 26.618 1.00 45.81 218 LEU A CA 1
ATOM 1691 C C . LEU A 1 218 ? -8.910 7.760 25.780 1.00 45.81 218 LEU A C 1
ATOM 1693 O O . LEU A 1 218 ? -8.258 6.832 25.294 1.00 45.81 218 LEU A O 1
ATOM 1697 N N . ILE A 1 219 ? -8.550 9.027 25.593 1.00 50.84 219 ILE A N 1
ATOM 1698 C CA . ILE A 1 219 ? -7.185 9.350 25.192 1.00 50.84 219 ILE A CA 1
ATOM 1699 C C . ILE A 1 219 ? -6.303 8.800 26.315 1.00 50.84 219 ILE A C 1
ATOM 1701 O O . ILE A 1 219 ? -6.611 9.048 27.484 1.00 50.84 219 ILE A O 1
ATOM 1705 N N . ALA A 1 220 ? -5.253 8.040 25.981 1.00 43.69 220 ALA A N 1
ATOM 1706 C CA . ALA A 1 220 ? -4.273 7.590 26.968 1.00 43.69 220 ALA A CA 1
ATOM 1707 C C . ALA A 1 220 ? -3.938 8.755 27.927 1.00 43.69 220 ALA A C 1
ATOM 1709 O O . ALA A 1 220 ? -3.825 9.898 27.459 1.00 43.69 220 ALA A O 1
ATOM 1710 N N . PRO A 1 221 ? -3.866 8.514 29.248 1.00 34.72 221 PRO A N 1
ATOM 1711 C CA . PRO A 1 221 ? -3.856 9.583 30.241 1.00 34.72 221 PRO A CA 1
ATOM 1712 C C . PRO A 1 221 ? -2.703 10.554 29.956 1.00 34.72 221 PRO A C 1
ATOM 1714 O O . PRO A 1 221 ? -1.537 10.191 30.067 1.00 34.72 221 PRO A O 1
ATOM 1717 N N . GLY A 1 222 ? -3.051 11.773 29.522 1.00 45.69 222 GLY A N 1
ATOM 1718 C CA . GLY A 1 222 ? -2.105 12.830 29.143 1.00 45.69 222 GLY A CA 1
ATOM 1719 C C . GLY A 1 222 ? -2.467 13.626 27.879 1.00 45.69 222 GLY A C 1
ATOM 1720 O O . GLY A 1 222 ? -1.986 14.744 27.714 1.00 45.69 222 GLY A O 1
ATOM 1721 N N . GLY A 1 223 ? -3.327 13.114 26.992 1.00 36.88 223 GLY A N 1
ATOM 1722 C CA . GLY A 1 223 ? -3.673 13.830 25.757 1.00 36.88 223 GLY A CA 1
ATOM 1723 C C . GLY A 1 223 ? -4.890 14.751 25.901 1.00 36.88 223 GLY A C 1
ATOM 1724 O O . GLY A 1 223 ? -5.999 14.300 26.180 1.00 36.88 223 GLY A O 1
ATOM 1725 N N . GLN A 1 224 ? -4.691 16.055 25.688 1.00 37.66 224 GLN A N 1
ATOM 1726 C CA . GLN A 1 224 ? -5.781 17.030 25.631 1.00 37.66 224 GLN A CA 1
ATOM 1727 C C . GLN A 1 224 ? -6.785 16.696 24.515 1.00 37.66 224 GLN A C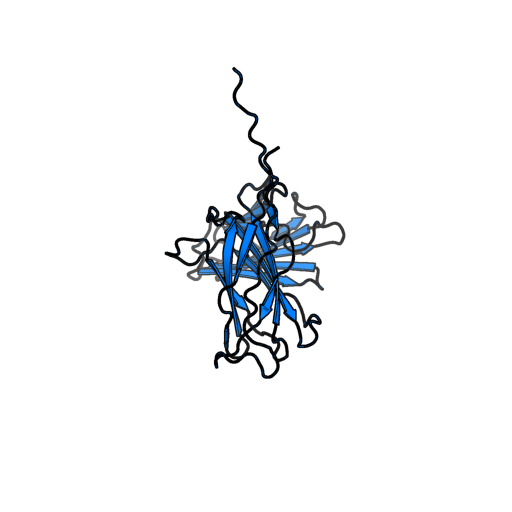 1
ATOM 1729 O O . G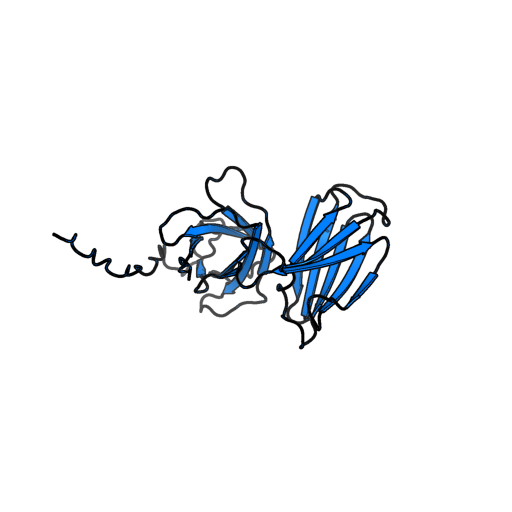LN A 1 224 ? -6.426 16.328 23.395 1.00 37.66 224 GLN A O 1
ATOM 1734 N N . ALA A 1 225 ? -8.067 16.835 24.851 1.00 39.78 225 ALA A N 1
ATOM 1735 C CA . ALA A 1 225 ? -9.201 16.495 24.010 1.00 39.78 225 ALA A CA 1
ATOM 1736 C C . ALA A 1 225 ? -9.328 17.373 22.752 1.00 39.78 225 ALA A C 1
ATOM 1738 O O . ALA A 1 225 ? -9.146 18.586 22.793 1.00 39.78 225 ALA A O 1
ATOM 1739 N N . ARG A 1 226 ? -9.756 16.723 21.659 1.00 38.03 226 ARG A N 1
ATOM 1740 C CA . ARG A 1 226 ? -10.361 17.293 20.440 1.00 38.03 226 ARG A CA 1
ATOM 1741 C C . ARG A 1 226 ? -9.656 18.530 19.867 1.00 38.03 226 ARG A C 1
ATOM 1743 O O . ARG A 1 226 ? -10.202 19.632 19.881 1.0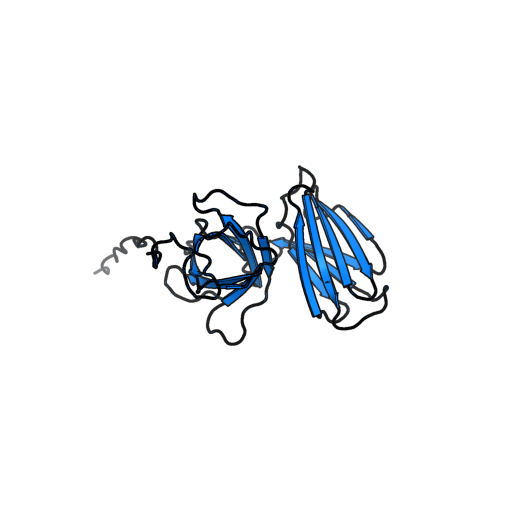0 38.03 226 ARG A O 1
ATOM 1750 N N . GLN A 1 227 ? -8.549 18.316 19.158 1.00 35.94 227 GLN A N 1
ATOM 1751 C CA . GLN A 1 227 ? -8.289 19.176 18.006 1.00 35.94 227 GLN A CA 1
ATOM 1752 C C . GLN A 1 227 ? -9.275 18.806 16.898 1.00 35.94 227 GLN A C 1
ATOM 1754 O O . GLN A 1 227 ? -9.096 17.846 16.153 1.00 35.94 227 GLN A O 1
ATOM 1759 N N . THR A 1 228 ? -10.328 19.611 16.771 1.00 36.09 228 THR A N 1
ATOM 1760 C CA . THR A 1 228 ? -10.869 19.852 15.434 1.00 36.09 228 THR A CA 1
ATOM 1761 C C . THR A 1 228 ? -9.726 20.536 14.701 1.00 36.09 228 THR A C 1
ATOM 1763 O O . THR A 1 228 ? -9.448 21.699 14.988 1.00 36.09 228 THR A O 1
ATOM 1766 N N . VAL A 1 229 ? -8.986 19.809 13.860 1.00 36.06 229 VAL A N 1
ATOM 1767 C CA . VAL A 1 229 ? -7.960 20.424 13.015 1.00 36.06 229 VAL A CA 1
ATOM 1768 C C . VAL A 1 229 ? -8.697 21.449 12.161 1.00 36.06 229 VAL A C 1
ATOM 1770 O O . VAL A 1 229 ? -9.396 21.098 11.209 1.00 36.06 229 VAL A O 1
ATOM 1773 N N . ARG A 1 230 ? -8.625 22.726 12.560 1.00 31.25 230 ARG A N 1
ATOM 1774 C CA . ARG A 1 230 ? -9.014 23.830 11.694 1.00 31.25 230 ARG A CA 1
ATOM 1775 C C . ARG A 1 230 ? -8.021 23.772 10.553 1.00 31.25 230 ARG A C 1
ATOM 1777 O O . ARG A 1 230 ? -6.843 24.068 10.730 1.00 31.25 230 ARG A O 1
ATOM 1784 N N . LEU A 1 231 ? -8.503 23.305 9.411 1.00 37.00 231 LEU A N 1
ATOM 1785 C CA . LEU A 1 231 ? -7.781 23.435 8.161 1.00 37.00 231 LEU A CA 1
ATOM 1786 C C . LEU A 1 231 ? -7.377 24.906 8.005 1.00 37.00 231 LEU A C 1
ATOM 1788 O O . LEU A 1 231 ? -8.180 25.769 8.380 1.00 37.00 231 LEU A O 1
ATOM 1792 N N . PRO A 1 232 ? -6.167 25.199 7.499 1.00 34.72 232 PRO A N 1
ATOM 1793 C CA . PRO A 1 232 ? -5.796 26.569 7.190 1.00 34.72 232 PRO A CA 1
ATOM 1794 C C . PRO A 1 232 ? -6.901 27.176 6.326 1.00 34.72 232 PRO A C 1
ATOM 1796 O O . PRO A 1 232 ? -7.353 26.556 5.359 1.00 34.72 232 PRO A O 1
ATOM 1799 N N . GLU A 1 233 ? -7.386 28.349 6.732 1.00 34.19 233 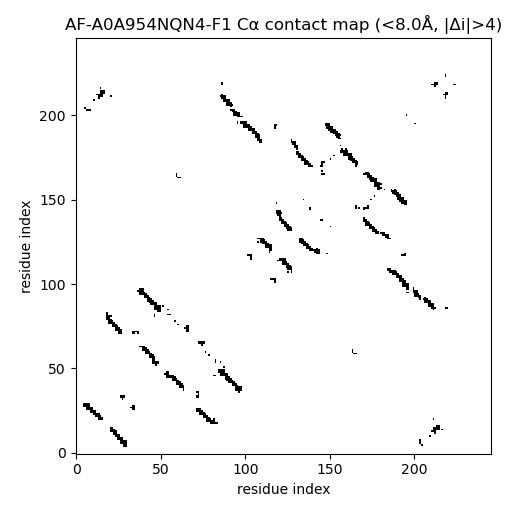GLU A N 1
ATOM 1800 C CA . GLU A 1 233 ? -8.320 29.127 5.931 1.00 34.19 233 GLU A CA 1
ATOM 1801 C C . GLU A 1 233 ? -7.644 29.366 4.583 1.00 34.19 233 GLU A C 1
ATOM 1803 O O . GLU A 1 233 ? -6.626 30.052 4.490 1.00 34.19 233 GLU A O 1
ATOM 1808 N N . LEU A 1 234 ? -8.155 28.708 3.542 1.00 38.00 234 LEU A N 1
ATOM 1809 C CA . LEU A 1 234 ? -7.707 28.961 2.187 1.00 38.00 234 LEU A CA 1
ATOM 1810 C C . LEU A 1 234 ? -8.147 30.386 1.862 1.00 38.00 234 LEU A C 1
ATOM 1812 O O . LEU A 1 234 ? -9.334 30.642 1.660 1.00 38.00 234 LEU A O 1
ATOM 1816 N N . VAL A 1 235 ? -7.187 31.309 1.842 1.00 36.19 235 VAL A N 1
ATOM 1817 C CA . VAL A 1 235 ? -7.375 32.634 1.258 1.00 36.19 235 VAL A CA 1
ATOM 1818 C C . VAL A 1 235 ? -7.609 32.400 -0.229 1.00 36.19 235 VAL A C 1
ATOM 1820 O O . VAL A 1 235 ? -6.673 32.172 -0.994 1.00 36.19 235 VAL A O 1
ATOM 1823 N N . LEU A 1 236 ? -8.880 32.350 -0.626 1.00 36.59 236 LEU A N 1
ATOM 1824 C CA . LEU A 1 236 ? -9.242 32.328 -2.035 1.00 36.59 236 LEU A CA 1
ATOM 1825 C C . LEU A 1 236 ? -8.746 33.645 -2.648 1.00 36.59 236 LEU A C 1
ATOM 1827 O O . LEU A 1 236 ? -8.992 34.699 -2.058 1.00 36.59 236 LEU A O 1
ATOM 1831 N N . PRO A 1 237 ? -8.042 33.614 -3.792 1.00 39.09 237 PRO A N 1
ATOM 1832 C CA . PRO A 1 237 ? -7.651 34.836 -4.472 1.00 39.09 237 PRO A CA 1
ATOM 1833 C C . PRO A 1 237 ? -8.909 35.637 -4.796 1.00 39.09 237 PRO A C 1
ATOM 1835 O O . PRO A 1 237 ? -9.881 35.100 -5.338 1.00 39.09 237 PRO A O 1
ATOM 1838 N N . ASP A 1 238 ? -8.881 36.912 -4.420 1.00 41.75 238 ASP A N 1
ATOM 1839 C CA . ASP A 1 238 ? -9.980 37.847 -4.595 1.00 41.75 238 ASP A CA 1
ATOM 1840 C C . ASP A 1 238 ? -10.330 37.901 -6.087 1.00 41.75 238 ASP A C 1
ATOM 1842 O O . ASP A 1 238 ? -9.575 38.426 -6.914 1.00 41.75 238 ASP A O 1
ATOM 1846 N N . ARG A 1 239 ? -11.452 37.279 -6.470 1.00 45.12 239 ARG A N 1
ATOM 1847 C CA . ARG A 1 239 ? -11.970 37.380 -7.834 1.00 45.12 239 ARG A CA 1
ATOM 1848 C C . ARG A 1 239 ? -12.523 38.788 -7.993 1.00 45.12 239 ARG A C 1
ATOM 1850 O O . ARG A 1 239 ? -13.716 39.022 -7.825 1.00 45.12 239 ARG A O 1
ATOM 1857 N N . THR A 1 240 ? -11.648 39.719 -8.351 1.00 50.25 240 THR A N 1
ATOM 1858 C CA . THR A 1 240 ? -12.045 40.985 -8.958 1.00 50.25 240 THR A CA 1
ATOM 1859 C C . THR A 1 240 ? -12.751 40.653 -10.267 1.00 50.25 240 THR A C 1
ATOM 1861 O O . THR A 1 240 ? -12.135 40.332 -11.280 1.00 50.25 240 THR A O 1
ATOM 1864 N N . VAL A 1 241 ? -14.082 40.641 -10.223 1.00 55.78 241 VAL A N 1
ATOM 1865 C CA . VAL A 1 241 ? -14.919 40.534 -11.416 1.00 55.78 241 VAL A CA 1
ATOM 1866 C C . VAL A 1 241 ? -14.722 41.832 -12.203 1.00 55.78 241 VAL A C 1
ATOM 1868 O O . VAL A 1 241 ? -15.047 42.897 -11.670 1.00 55.78 241 VAL A O 1
ATOM 1871 N N . PRO A 1 242 ? -14.175 41.803 -13.432 1.00 53.88 242 PRO A N 1
ATOM 1872 C CA . PRO A 1 242 ? -14.107 43.007 -14.243 1.00 53.88 242 PRO A CA 1
ATOM 1873 C C . PRO A 1 242 ? -15.532 43.481 -14.536 1.00 53.88 242 PRO A C 1
ATOM 1875 O O . PRO A 1 242 ? -16.401 42.692 -14.915 1.00 53.88 242 PRO A O 1
ATOM 1878 N N . ALA A 1 243 ? -15.773 44.774 -14.315 1.00 57.25 243 ALA A N 1
ATOM 1879 C CA . ALA A 1 243 ? -17.057 45.392 -14.606 1.00 57.25 243 ALA A CA 1
ATOM 1880 C C . ALA A 1 243 ? -17.417 45.186 -16.091 1.00 57.25 243 ALA A C 1
ATOM 1882 O O . ALA A 1 243 ? -16.529 45.254 -16.947 1.00 57.25 243 ALA A O 1
ATOM 1883 N N . PRO A 1 244 ? -18.698 44.933 -16.411 1.00 53.75 244 PRO A N 1
ATOM 1884 C CA . PRO A 1 244 ? -19.120 44.723 -17.786 1.00 53.75 244 PRO A CA 1
ATOM 1885 C C . PRO A 1 244 ? -18.838 45.972 -18.641 1.00 53.75 244 PRO A C 1
ATOM 1887 O O . PRO A 1 244 ? -19.006 47.095 -18.151 1.00 53.75 244 PRO A O 1
ATOM 1890 N N . PRO A 1 245 ? -18.410 45.799 -19.906 1.00 68.75 245 PRO A N 1
ATOM 1891 C CA . PRO A 1 245 ? -18.210 46.917 -20.820 1.00 68.75 245 PRO A CA 1
ATOM 1892 C C . PRO A 1 245 ? -19.545 47.623 -21.095 1.00 68.75 245 PRO A C 1
ATOM 1894 O O . PRO A 1 245 ? -20.585 46.971 -21.210 1.00 68.75 245 PRO A O 1
ATOM 1897 N N . ARG A 1 246 ? -19.494 48.957 -21.154 1.00 63.56 246 ARG A N 1
ATOM 1898 C CA . ARG A 1 246 ? -20.611 49.816 -21.568 1.00 63.56 246 ARG A CA 1
ATOM 1899 C C . ARG A 1 246 ? -20.780 49.814 -23.079 1.00 63.56 246 ARG A C 1
ATOM 1901 O O . ARG A 1 246 ? -19.738 49.755 -23.768 1.00 63.56 246 ARG A O 1
#

Solvent-accessible surface area (backbone atoms only — not comparable to full-atom values): 14292 Å² total; per-residue (Å²): 134,83,78,81,75,60,63,39,77,49,76,50,88,29,43,26,58,91,42,29,34,38,46,35,41,30,53,30,33,68,87,69,48,69,49,78,72,48,61,34,36,38,39,38,42,31,33,11,31,91,90,64,49,81,44,85,76,63,48,68,45,72,49,64,74,52,56,79,96,52,100,44,45,30,40,75,46,76,45,73,77,45,60,89,68,37,52,27,31,42,32,42,48,34,38,30,65,68,54,63,79,49,78,47,81,47,73,46,58,61,76,41,72,50,69,45,90,88,40,59,46,28,34,41,36,41,42,60,44,40,52,34,39,35,44,35,38,38,50,42,94,71,25,93,54,90,85,53,63,46,79,42,85,72,48,54,81,62,69,63,48,76,46,71,50,78,37,79,90,78,32,34,37,38,38,36,43,28,38,65,58,78,48,63,51,55,56,60,36,34,38,34,42,25,40,66,34,74,88,42,49,47,65,54,92,63,72,45,78,43,70,44,20,39,82,84,71,44,55,62,95,85,58,81,79,79,79,74,77,75,68,80,82,76,80,70,79,82,79,78,75,78,77,80,86,131